Protein AF-A0A0P7ZC18-F1 (afdb_monomer)

Structure (mmCIF, N/CA/C/O backbone):
data_AF-A0A0P7ZC18-F1
#
_entry.id   AF-A0A0P7ZC18-F1
#
loop_
_atom_site.group_PDB
_atom_site.id
_atom_site.type_symbol
_atom_site.label_atom_id
_atom_site.label_alt_id
_atom_site.label_comp_id
_atom_site.label_asym_id
_atom_site.label_entity_id
_atom_site.label_seq_id
_atom_site.pdbx_PDB_ins_code
_atom_site.Cartn_x
_atom_site.Cartn_y
_atom_site.Cartn_z
_atom_site.occupancy
_atom_site.B_iso_or_equiv
_atom_site.auth_seq_id
_atom_site.auth_comp_id
_atom_site.auth_asym_id
_atom_site.auth_atom_id
_atom_site.pdbx_PDB_model_num
ATOM 1 N N . MET A 1 1 ? -3.149 -24.066 21.938 1.00 45.97 1 MET A N 1
ATOM 2 C CA . MET A 1 1 ? -2.215 -23.179 22.677 1.00 45.97 1 MET A CA 1
ATOM 3 C C . MET A 1 1 ? -2.277 -21.731 22.182 1.00 45.97 1 MET A C 1
ATOM 5 O O . MET A 1 1 ? -2.424 -20.854 23.016 1.00 45.97 1 MET A O 1
ATOM 9 N N . ILE A 1 2 ? -2.232 -21.457 20.868 1.00 52.81 2 ILE A N 1
ATOM 10 C CA . ILE A 1 2 ? -2.291 -20.078 20.318 1.00 52.81 2 ILE A CA 1
ATOM 11 C C . ILE A 1 2 ? -3.675 -19.420 20.497 1.00 52.81 2 ILE A C 1
ATOM 13 O O . ILE A 1 2 ? -3.761 -18.231 20.782 1.00 52.81 2 ILE A O 1
ATOM 17 N N . GLU A 1 3 ? -4.749 -20.197 20.364 1.00 39.59 3 GLU A N 1
ATOM 18 C CA . GLU A 1 3 ? -6.136 -19.708 20.404 1.00 39.59 3 GLU A CA 1
ATOM 19 C C . GLU A 1 3 ? -6.561 -19.260 21.812 1.00 39.59 3 GLU A C 1
ATOM 21 O O . GLU A 1 3 ? -6.977 -18.121 21.990 1.00 39.59 3 GLU A O 1
ATOM 26 N N . LEU A 1 4 ? -6.264 -20.070 22.836 1.00 39.81 4 LEU A N 1
ATOM 27 C CA . LEU A 1 4 ? -6.456 -19.699 24.245 1.00 39.81 4 LEU A CA 1
ATOM 28 C C . LEU A 1 4 ? -5.652 -18.456 24.663 1.00 39.81 4 LEU A C 1
ATOM 30 O O . LEU A 1 4 ? -6.142 -17.635 25.434 1.00 39.81 4 LEU A O 1
ATOM 34 N N . ALA A 1 5 ? -4.424 -18.293 24.160 1.00 47.25 5 ALA A N 1
ATOM 35 C CA . ALA A 1 5 ? -3.606 -17.118 24.466 1.00 47.25 5 ALA A CA 1
ATOM 36 C C . ALA A 1 5 ? -4.155 -15.834 23.811 1.00 47.25 5 ALA A C 1
ATOM 38 O O . ALA A 1 5 ? -3.995 -14.743 24.360 1.00 47.25 5 ALA A O 1
ATOM 39 N N . ARG A 1 6 ? -4.817 -15.954 22.650 1.00 50.84 6 ARG A N 1
ATOM 40 C CA . ARG A 1 6 ? -5.510 -14.842 21.980 1.00 50.84 6 ARG A CA 1
ATOM 41 C C . ARG A 1 6 ? -6.801 -14.466 22.699 1.00 50.84 6 ARG A C 1
ATOM 43 O O . ARG A 1 6 ? -7.011 -13.284 22.955 1.00 50.84 6 ARG A O 1
ATOM 50 N N . GLU A 1 7 ? -7.609 -15.452 23.080 1.00 44.09 7 GLU A N 1
ATOM 51 C CA . GLU A 1 7 ? -8.845 -15.234 23.844 1.00 44.09 7 GLU A CA 1
ATOM 52 C C . GLU A 1 7 ? -8.570 -14.590 25.209 1.00 44.09 7 GLU A C 1
ATOM 54 O O . GLU A 1 7 ? -9.272 -13.660 25.601 1.00 44.09 7 GLU A O 1
ATOM 59 N N . GLN A 1 8 ? -7.504 -15.004 25.905 1.00 47.47 8 GLN A N 1
ATOM 60 C CA . GLN A 1 8 ? -7.106 -14.394 27.180 1.00 47.47 8 GLN A CA 1
ATOM 61 C C . GLN A 1 8 ? -6.640 -12.939 27.032 1.00 47.47 8 GLN A C 1
ATOM 63 O O . GLN A 1 8 ? -6.980 -12.111 27.875 1.00 47.47 8 GLN A O 1
ATOM 68 N N . LYS A 1 9 ? -5.910 -12.597 25.958 1.00 50.34 9 LYS A N 1
ATOM 69 C CA . LYS A 1 9 ? -5.500 -11.207 25.684 1.00 50.34 9 LYS A CA 1
ATOM 70 C C . LYS A 1 9 ? -6.691 -10.310 25.359 1.00 50.34 9 LYS A C 1
ATOM 72 O O . LYS A 1 9 ? -6.845 -9.265 25.978 1.00 50.34 9 LYS A O 1
ATOM 77 N N . MET A 1 10 ? -7.573 -10.764 24.467 1.00 48.78 10 MET A N 1
ATOM 78 C CA . MET A 1 10 ? -8.806 -10.039 24.147 1.00 48.78 10 MET A CA 1
ATOM 79 C C . MET A 1 10 ? -9.716 -9.882 25.373 1.00 48.78 10 MET A C 1
ATOM 81 O O . MET A 1 10 ? -10.389 -8.864 25.500 1.00 48.78 10 MET A O 1
ATOM 85 N N . GLY A 1 11 ? -9.724 -10.858 26.289 1.00 51.41 11 GLY A N 1
ATOM 86 C CA . GLY A 1 11 ? -10.444 -10.784 27.562 1.00 51.41 11 GLY A CA 1
ATOM 87 C C . GLY A 1 11 ? -9.894 -9.726 28.525 1.00 51.41 11 GLY A C 1
ATOM 88 O O . GLY A 1 11 ? -10.687 -9.042 29.170 1.00 51.41 11 GL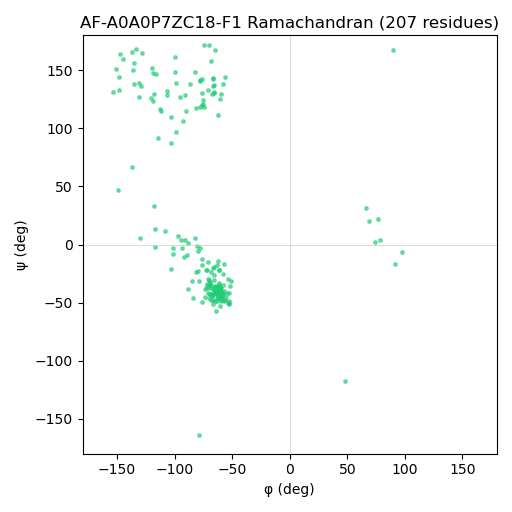Y A O 1
ATOM 89 N N . LEU A 1 12 ? -8.569 -9.547 28.587 1.00 47.47 12 LEU A N 1
ATOM 90 C CA . LEU A 1 12 ? -7.922 -8.496 29.385 1.00 47.47 12 LEU A CA 1
ATOM 91 C C . LEU A 1 12 ? -8.175 -7.091 28.816 1.00 47.47 12 LEU A C 1
ATOM 93 O O . LEU A 1 12 ? -8.504 -6.185 29.578 1.00 47.47 12 LEU A O 1
ATOM 97 N N . ASP A 1 13 ? -8.098 -6.923 27.493 1.00 51.19 13 ASP A N 1
ATOM 98 C CA . ASP A 1 13 ? -8.351 -5.634 26.826 1.00 51.19 13 ASP A CA 1
ATOM 99 C C . ASP A 1 13 ? -9.815 -5.185 27.012 1.00 51.19 13 ASP A C 1
ATOM 101 O O . ASP A 1 13 ? -10.095 -4.012 27.264 1.00 51.19 13 ASP A O 1
ATOM 105 N N . LYS A 1 14 ? -10.755 -6.145 27.007 1.00 48.12 14 LYS A N 1
ATOM 106 C CA . LYS A 1 14 ? -12.171 -5.919 27.347 1.00 48.12 14 LYS A CA 1
ATOM 107 C C . LYS A 1 14 ? -12.380 -5.519 28.812 1.00 48.12 14 LYS A C 1
ATOM 109 O O . LYS A 1 14 ? -13.322 -4.790 29.108 1.00 48.12 14 LYS A O 1
ATOM 114 N N . TRP A 1 15 ? -11.523 -5.992 29.721 1.00 44.06 15 TRP A N 1
ATOM 115 C CA . TRP A 1 15 ? -11.578 -5.688 31.158 1.00 44.06 15 TRP A CA 1
ATOM 116 C C . TRP A 1 15 ? -10.978 -4.311 31.496 1.00 44.06 15 TRP A C 1
ATOM 118 O O . TRP A 1 15 ? -11.359 -3.709 32.495 1.00 44.06 15 TRP A O 1
ATOM 128 N N . LEU A 1 16 ? -10.102 -3.779 30.633 1.00 52.91 16 LEU A N 1
ATOM 129 C CA . LEU A 1 16 ? -9.486 -2.448 30.748 1.00 52.91 16 LEU A CA 1
ATOM 130 C C . LEU A 1 16 ? -10.305 -1.312 30.104 1.00 52.91 16 LEU A C 1
ATOM 132 O O . LEU A 1 16 ? -9.856 -0.171 30.100 1.00 52.91 16 LEU A O 1
ATOM 136 N N . GLY A 1 17 ? -11.484 -1.599 29.540 1.00 56.50 17 GLY A N 1
ATOM 137 C CA . GLY A 1 17 ? -12.343 -0.590 28.905 1.00 56.50 17 GLY A CA 1
ATOM 138 C C . GLY A 1 17 ? -11.855 -0.088 27.540 1.00 56.50 17 GLY A C 1
ATOM 139 O O . GLY A 1 17 ? -12.518 0.753 26.940 1.00 56.50 17 GLY A O 1
ATOM 140 N N . LYS A 1 18 ? -10.746 -0.627 27.016 1.00 64.69 18 LYS A N 1
ATOM 141 C CA . LYS A 1 18 ? -10.219 -0.272 25.693 1.00 64.69 18 LYS A CA 1
ATOM 142 C C . LYS A 1 18 ? -11.066 -0.914 24.612 1.00 64.69 18 LYS A C 1
ATOM 144 O O . LYS A 1 18 ? -11.230 -2.135 24.587 1.00 64.69 18 LYS A O 1
ATOM 149 N N . GLN A 1 19 ? -11.644 -0.100 23.743 1.00 74.56 19 GLN A N 1
ATOM 150 C CA . GLN A 1 19 ? -12.569 -0.534 22.701 1.00 74.56 19 GLN A CA 1
ATOM 151 C C . GLN A 1 19 ? -12.231 0.178 21.390 1.00 74.56 19 GLN A C 1
ATOM 153 O O . GLN A 1 19 ? -11.732 1.297 21.374 1.00 74.56 19 GLN A O 1
ATOM 158 N N . GLY A 1 20 ? -12.507 -0.484 20.271 1.00 87.06 20 GLY A N 1
ATOM 159 C CA . GLY A 1 20 ? -12.361 0.116 18.948 1.00 87.06 20 GLY A CA 1
ATOM 160 C C . GLY A 1 20 ? -10.988 -0.055 18.297 1.00 87.06 20 GLY A C 1
ATOM 161 O O . GLY A 1 20 ? -10.003 -0.496 18.901 1.00 87.06 20 GLY A O 1
ATOM 162 N N . ILE A 1 21 ? -10.980 0.260 17.003 1.00 94.50 21 ILE A N 1
ATOM 163 C CA . ILE A 1 21 ? -9.835 0.149 16.105 1.00 94.50 21 ILE A CA 1
ATOM 164 C C . ILE A 1 21 ? -9.423 1.563 15.701 1.00 94.50 21 ILE A C 1
ATOM 166 O O . ILE A 1 21 ? -10.181 2.268 15.036 1.00 94.50 21 ILE A O 1
ATOM 170 N N . GLY A 1 22 ? -8.215 1.972 16.074 1.00 95.50 22 GLY A N 1
ATOM 171 C CA . GLY A 1 22 ? -7.576 3.161 15.527 1.00 95.50 22 GLY A CA 1
ATOM 172 C C . GLY A 1 22 ? -6.828 2.819 14.241 1.00 95.50 22 GLY A C 1
ATOM 173 O O . GLY A 1 22 ? -6.142 1.800 14.171 1.00 95.50 22 GLY A O 1
ATOM 174 N N . VAL A 1 23 ? -6.920 3.666 13.221 1.00 96.38 23 VAL A N 1
ATOM 175 C CA . VAL A 1 23 ? -6.193 3.504 11.954 1.00 96.38 23 VAL A CA 1
ATOM 176 C C . VAL A 1 23 ? -5.458 4.787 11.602 1.00 96.38 23 VAL A C 1
ATOM 178 O O . VAL A 1 23 ? -6.003 5.885 11.714 1.00 96.38 23 VAL A O 1
ATOM 181 N N . SER A 1 24 ? -4.207 4.663 11.157 1.00 94.25 24 SER A N 1
ATOM 182 C CA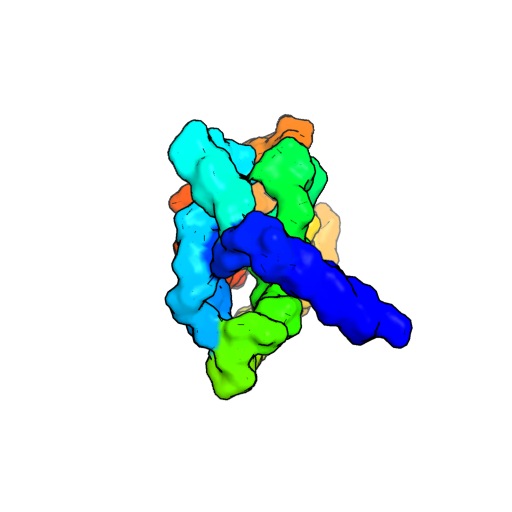 . SER A 1 24 ? -3.483 5.835 10.668 1.00 94.25 24 SER A CA 1
ATOM 183 C C . SER A 1 24 ? -4.120 6.374 9.377 1.00 94.25 24 SER A C 1
ATOM 185 O O . SER A 1 24 ? -4.501 5.558 8.533 1.00 94.25 24 SER A O 1
ATOM 187 N N . PRO A 1 25 ? -4.170 7.705 9.149 1.00 91.94 25 PRO A N 1
ATOM 188 C CA . PRO A 1 25 ? -4.867 8.301 8.000 1.00 91.94 25 PRO A CA 1
ATOM 189 C C . PRO A 1 25 ? -4.494 7.700 6.638 1.00 91.94 25 PRO A C 1
ATOM 191 O O . PRO A 1 25 ? -5.311 7.619 5.729 1.00 91.94 25 PRO A O 1
ATOM 194 N N . MET A 1 26 ? -3.250 7.233 6.495 1.00 90.94 26 MET A N 1
ATOM 195 C CA . MET A 1 26 ? -2.731 6.638 5.261 1.00 90.94 26 MET A CA 1
ATOM 196 C C . MET A 1 26 ? -3.401 5.308 4.864 1.00 90.94 26 MET A C 1
ATOM 198 O O . MET A 1 26 ? -3.278 4.900 3.705 1.00 90.94 26 MET A O 1
ATOM 202 N N . TYR A 1 27 ? -4.062 4.630 5.805 1.00 95.12 27 TYR A N 1
ATOM 203 C CA . TYR A 1 27 ? -4.701 3.324 5.613 1.00 95.12 27 TYR A CA 1
ATOM 204 C C . TYR A 1 27 ? -6.216 3.365 5.801 1.00 95.12 27 TYR A C 1
ATOM 206 O O . TYR A 1 27 ? -6.840 2.316 5.886 1.00 95.12 27 TYR A O 1
ATOM 214 N N . GLU A 1 28 ? -6.828 4.546 5.837 1.00 95.94 28 GLU A N 1
ATOM 215 C CA . GLU A 1 28 ? -8.282 4.660 5.979 1.00 95.94 28 GLU A CA 1
ATOM 216 C C . GLU A 1 28 ? -9.033 3.883 4.881 1.00 95.94 28 GLU A C 1
ATOM 218 O O . GLU A 1 28 ? -9.867 3.035 5.181 1.00 95.94 28 GLU A O 1
ATOM 223 N N . SER A 1 29 ? -8.641 4.055 3.616 1.00 96.62 29 SER A N 1
ATOM 224 C CA . SER A 1 29 ? -9.220 3.306 2.483 1.00 96.62 29 SER A CA 1
ATOM 225 C C . SER A 1 29 ? -9.027 1.783 2.573 1.00 96.62 29 SER A C 1
ATOM 227 O O . SER A 1 29 ? -9.801 1.026 1.991 1.00 96.62 29 SER A O 1
ATOM 229 N N . LEU A 1 30 ? -8.044 1.292 3.340 1.00 97.25 30 LEU A N 1
ATOM 230 C CA . LEU A 1 30 ? -7.898 -0.146 3.592 1.00 97.25 30 LEU A CA 1
ATOM 231 C C . LEU A 1 30 ? -9.036 -0.686 4.470 1.00 97.25 30 LEU A C 1
ATOM 233 O O . LEU A 1 30 ? -9.454 -1.832 4.291 1.00 97.25 30 LEU A O 1
ATOM 237 N N . MET A 1 31 ? -9.563 0.132 5.384 1.00 97.69 31 MET A N 1
ATOM 238 C CA . MET A 1 31 ? -10.702 -0.240 6.227 1.00 97.69 31 MET A CA 1
ATOM 239 C C . MET A 1 31 ? -11.949 -0.467 5.370 1.00 97.69 31 MET A C 1
ATOM 241 O O . MET A 1 31 ? -12.641 -1.472 5.542 1.00 97.69 31 MET A O 1
ATOM 245 N N . GLU A 1 32 ? -12.173 0.396 4.376 1.00 96.56 32 GLU A N 1
ATOM 246 C CA . GLU A 1 32 ? -13.272 0.265 3.414 1.00 96.56 32 GLU A CA 1
ATOM 247 C C . GLU A 1 32 ? -13.163 -1.018 2.574 1.00 96.56 32 GLU A C 1
ATOM 249 O O . GLU A 1 32 ? -14.162 -1.726 2.396 1.00 96.56 32 GLU A O 1
ATOM 254 N N . LEU A 1 33 ? -11.954 -1.366 2.110 1.00 97.25 33 LEU A N 1
ATOM 255 C CA . LEU A 1 33 ? -11.683 -2.625 1.395 1.00 97.25 33 LEU A CA 1
ATOM 256 C C . LEU A 1 33 ? -11.982 -3.849 2.270 1.00 97.25 33 LEU A C 1
ATOM 258 O O . LEU A 1 33 ? -12.554 -4.836 1.815 1.00 97.25 33 LEU A O 1
ATOM 262 N N . CYS A 1 34 ? -11.663 -3.775 3.560 1.00 97.44 34 CYS A N 1
ATOM 263 C CA . CYS A 1 34 ? -11.983 -4.840 4.508 1.00 97.44 34 CYS A CA 1
ATOM 264 C C . CYS A 1 34 ? -13.476 -4.853 4.903 1.00 97.44 34 CYS A C 1
ATOM 266 O O . CYS A 1 34 ? -13.964 -5.817 5.496 1.00 97.44 34 CYS A O 1
ATOM 268 N N . GLY A 1 35 ? -14.238 -3.805 4.582 1.00 96.69 35 GLY A N 1
ATOM 269 C CA . GLY A 1 35 ? -15.606 -3.639 5.069 1.00 96.69 35 GLY A CA 1
ATOM 270 C C . GLY A 1 35 ? -15.681 -3.430 6.581 1.00 96.69 35 GLY A C 1
ATOM 271 O O . GLY A 1 35 ? -16.646 -3.876 7.198 1.00 96.69 35 GLY A O 1
ATOM 272 N N . ILE A 1 36 ? -14.658 -2.808 7.169 1.00 96.38 36 ILE A N 1
ATOM 273 C CA . ILE A 1 36 ? -14.622 -2.428 8.582 1.00 96.38 36 ILE A CA 1
ATOM 274 C C . ILE A 1 36 ? -15.208 -1.021 8.685 1.00 96.38 36 ILE A C 1
ATOM 276 O O . ILE A 1 36 ? -14.640 -0.077 8.146 1.00 96.38 36 ILE A O 1
ATOM 280 N N . THR A 1 37 ? -16.354 -0.884 9.350 1.00 92.75 37 THR A N 1
ATOM 281 C CA . THR A 1 37 ? -17.093 0.390 9.444 1.00 92.75 37 THR A CA 1
ATOM 282 C C . THR A 1 37 ? -16.931 1.092 10.788 1.00 92.75 37 THR A C 1
ATOM 284 O O . THR A 1 37 ? -17.163 2.290 10.879 1.00 92.75 37 THR A O 1
ATOM 287 N N . GLU A 1 38 ? -16.544 0.359 11.830 1.00 92.25 38 GLU A N 1
ATOM 288 C CA . GLU A 1 38 ? -16.352 0.893 13.179 1.00 92.25 38 GLU A CA 1
ATOM 289 C C . GLU A 1 38 ? -14.855 1.070 13.450 1.00 92.25 38 GLU A C 1
ATOM 291 O O . GLU A 1 38 ? -14.175 0.169 13.943 1.00 92.25 38 GLU A O 1
ATOM 296 N N . TYR A 1 39 ? -14.326 2.233 13.073 1.00 94.69 39 TYR A N 1
ATOM 297 C CA . TYR A 1 39 ? -12.938 2.610 13.316 1.00 94.69 39 TYR A CA 1
ATOM 298 C C . TYR A 1 39 ? -12.800 4.117 13.540 1.00 94.69 39 TYR A C 1
ATOM 300 O O . TYR A 1 39 ? -13.676 4.906 13.187 1.00 94.69 39 TYR A O 1
ATOM 308 N N . THR A 1 40 ? -11.655 4.510 14.086 1.00 94.50 40 THR A N 1
ATOM 309 C CA . THR A 1 40 ? -11.288 5.903 14.324 1.00 94.50 40 THR A CA 1
ATOM 310 C C . THR A 1 40 ? -10.004 6.235 13.578 1.00 94.50 40 THR A C 1
ATOM 312 O O . THR A 1 40 ? -8.986 5.569 13.760 1.00 94.50 40 THR A O 1
ATOM 315 N N . VAL A 1 41 ? -10.015 7.290 12.763 1.00 94.50 41 VAL A N 1
ATOM 316 C CA . VAL A 1 41 ? -8.782 7.810 12.155 1.00 94.50 41 VAL A CA 1
ATOM 317 C C . VAL A 1 41 ? -7.982 8.577 13.206 1.00 94.50 41 VAL A C 1
ATOM 319 O O . VAL A 1 41 ? -8.504 9.503 13.830 1.00 94.50 41 VAL A O 1
ATOM 322 N N . ILE A 1 42 ? -6.720 8.190 13.405 1.00 92.19 42 ILE A N 1
ATOM 323 C CA . ILE A 1 42 ? -5.838 8.773 14.424 1.00 92.19 42 ILE A CA 1
ATOM 324 C C . ILE A 1 42 ? -4.380 8.758 13.972 1.00 92.19 42 ILE A C 1
ATOM 326 O O . ILE A 1 42 ? -3.962 7.816 13.304 1.00 92.19 42 ILE A O 1
ATOM 330 N N . ASN A 1 43 ? -3.582 9.772 14.314 1.00 91.31 43 ASN A N 1
ATOM 331 C CA . ASN A 1 43 ? -2.155 9.794 13.988 1.00 91.31 43 ASN A CA 1
ATOM 332 C C . ASN A 1 43 ? -1.290 9.345 15.186 1.00 91.31 43 ASN A C 1
ATOM 334 O O . ASN A 1 43 ? -0.921 10.170 16.019 1.00 91.31 43 ASN A O 1
ATOM 338 N N . PRO A 1 44 ? -0.870 8.066 15.263 1.00 87.31 44 PRO A N 1
ATOM 339 C CA . PRO A 1 44 ? -0.072 7.580 16.388 1.00 87.31 44 PRO A CA 1
ATOM 340 C C . PRO A 1 44 ? 1.419 7.924 16.278 1.00 87.31 44 PRO A C 1
ATOM 342 O O . PRO A 1 44 ? 2.205 7.553 17.148 1.00 87.31 44 PRO A O 1
ATOM 345 N N . TYR A 1 45 ? 1.855 8.582 15.200 1.00 88.00 45 TYR A N 1
ATOM 346 C CA . TYR A 1 45 ? 3.275 8.854 14.983 1.00 88.00 45 TYR A CA 1
ATOM 347 C C . TYR A 1 45 ? 3.716 10.109 15.732 1.00 88.00 45 TYR A C 1
ATOM 349 O O . TYR A 1 45 ? 4.753 10.106 16.394 1.00 88.00 45 TYR A O 1
ATOM 357 N N . THR A 1 46 ? 2.937 11.178 15.632 1.00 85.94 46 THR A N 1
ATOM 358 C CA . THR A 1 46 ? 3.188 12.472 16.279 1.00 85.94 46 THR A CA 1
ATOM 359 C C . THR A 1 46 ? 1.876 12.989 16.863 1.00 85.94 46 THR A C 1
ATOM 361 O O . THR A 1 46 ? 1.334 13.954 16.322 1.00 85.94 46 THR A O 1
ATOM 364 N N . PRO A 1 47 ? 1.330 12.301 17.878 1.00 84.50 47 PRO A N 1
ATOM 365 C CA . PRO A 1 47 ? 0.036 12.661 18.436 1.00 84.50 47 PRO A CA 1
ATOM 366 C C . PRO A 1 47 ? 0.090 14.025 19.129 1.00 84.50 47 PRO A C 1
ATOM 368 O O . PRO A 1 47 ? 1.077 14.363 19.788 1.00 84.50 47 PRO A O 1
ATOM 371 N N . THR A 1 48 ? -0.983 14.797 18.999 1.00 86.94 48 THR A N 1
ATOM 372 C CA . THR A 1 48 ? -1.286 15.902 19.920 1.00 86.94 48 THR A CA 1
ATOM 373 C C . THR A 1 48 ? -1.692 15.365 21.301 1.00 86.94 48 THR A C 1
ATOM 375 O O . THR A 1 48 ? -1.899 14.164 21.470 1.00 86.94 48 THR A O 1
ATOM 378 N N . GLU A 1 49 ? -1.834 16.240 22.303 1.00 84.00 49 GLU A N 1
ATOM 379 C CA . GLU A 1 49 ? -2.352 15.840 23.626 1.00 84.00 49 GLU A CA 1
ATOM 380 C C . GLU A 1 49 ? -3.753 15.206 23.526 1.00 84.00 49 GLU A C 1
ATOM 382 O O . GLU A 1 49 ? -3.994 14.149 24.098 1.00 84.00 49 GLU A O 1
ATOM 387 N N . GLU A 1 50 ? -4.645 15.772 22.708 1.00 82.75 50 GLU A N 1
ATOM 388 C CA . GLU A 1 50 ? -5.982 15.204 22.470 1.00 82.75 50 GLU A CA 1
ATOM 389 C C . GLU A 1 50 ? -5.932 13.844 21.749 1.00 82.75 50 GLU A C 1
ATOM 391 O O . GLU A 1 50 ? -6.742 12.952 22.009 1.00 82.75 50 GLU A O 1
ATOM 396 N N . GLU A 1 51 ? -4.988 13.653 20.822 1.00 85.38 51 GLU A N 1
ATOM 397 C CA . GLU A 1 51 ? -4.795 12.359 20.159 1.00 85.38 51 GLU A CA 1
ATOM 398 C C . GLU A 1 51 ? -4.200 11.318 21.109 1.00 85.38 51 GLU A C 1
ATOM 400 O O . GLU A 1 51 ? -4.496 10.134 20.964 1.00 85.38 51 GLU A O 1
ATOM 405 N N . HIS A 1 52 ? -3.400 11.734 22.091 1.00 86.75 52 HIS A N 1
ATOM 406 C CA . HIS A 1 52 ? -2.843 10.841 23.101 1.00 86.75 52 HIS A CA 1
ATOM 407 C C . HIS A 1 52 ? -3.935 10.139 23.910 1.00 86.75 52 HIS A C 1
ATOM 409 O O . HIS A 1 52 ? -3.902 8.912 24.018 1.00 86.75 52 HIS A O 1
ATOM 415 N N . ASP A 1 53 ? -4.921 10.884 24.409 1.00 85.44 53 ASP A N 1
ATOM 416 C CA . ASP A 1 53 ? -6.034 10.312 25.173 1.00 85.44 53 ASP A CA 1
ATOM 417 C C . ASP A 1 53 ? -6.847 9.340 24.310 1.00 85.44 53 ASP A C 1
ATOM 419 O O . ASP A 1 53 ? -7.095 8.196 24.695 1.00 85.44 53 ASP A O 1
ATOM 423 N N . ARG A 1 54 ? -7.150 9.736 23.069 1.00 86.06 54 ARG A N 1
ATOM 424 C CA . ARG A 1 54 ? -7.874 8.883 22.115 1.00 86.06 54 ARG A CA 1
ATOM 425 C C . ARG A 1 54 ? -7.104 7.611 21.757 1.00 86.06 54 ARG A C 1
ATOM 427 O O . ARG A 1 54 ? -7.723 6.571 21.562 1.00 86.06 54 ARG A O 1
ATOM 434 N N . ILE A 1 55 ? -5.772 7.663 21.662 1.00 89.75 55 ILE A N 1
ATOM 435 C CA . ILE A 1 55 ? -4.925 6.477 21.443 1.00 89.75 55 ILE A CA 1
ATOM 436 C C . ILE A 1 55 ? -5.054 5.504 22.618 1.00 89.75 55 ILE A C 1
ATOM 438 O O . ILE A 1 55 ? -5.147 4.297 22.393 1.00 89.75 55 ILE A O 1
ATOM 442 N N . GLN A 1 56 ? -5.069 6.011 23.854 1.00 86.06 56 GLN A N 1
ATOM 443 C CA . GLN A 1 56 ? -5.150 5.192 25.068 1.00 86.06 56 GLN A CA 1
ATOM 444 C C . GLN A 1 56 ? -6.480 4.442 25.195 1.00 86.06 56 GLN A C 1
ATOM 446 O O . GLN A 1 56 ? -6.517 3.368 25.791 1.00 86.06 56 GLN A O 1
ATOM 451 N N . GLU A 1 57 ? -7.555 4.959 24.603 1.00 86.94 57 GLU A N 1
ATOM 452 C CA . GLU A 1 57 ? -8.869 4.307 24.590 1.00 86.94 57 GLU A CA 1
ATOM 453 C C . GLU A 1 57 ? -8.964 3.136 23.595 1.00 86.94 57 GLU A C 1
ATOM 455 O O . GLU A 1 57 ? -9.860 2.296 23.713 1.00 86.94 57 GLU A O 1
ATOM 460 N N . MET A 1 58 ? -8.055 3.042 22.616 1.00 90.69 58 MET A N 1
ATOM 461 C CA . MET A 1 58 ? -8.131 2.026 21.559 1.00 90.69 58 MET A CA 1
ATOM 462 C C . MET A 1 58 ? -7.707 0.639 22.050 1.00 90.69 58 MET A C 1
ATOM 464 O O . MET A 1 58 ? -6.734 0.476 22.782 1.00 90.69 58 MET A O 1
ATOM 468 N N . GLY A 1 59 ? -8.393 -0.404 21.575 1.00 91.44 59 GLY A N 1
ATOM 469 C CA . GLY A 1 59 ? -7.952 -1.793 21.775 1.00 91.44 59 GLY A CA 1
ATOM 470 C C . GLY A 1 59 ? -6.936 -2.246 20.722 1.00 91.44 59 GLY A C 1
ATOM 471 O O . GLY A 1 59 ? -6.048 -3.058 20.995 1.00 91.44 59 GLY A O 1
ATOM 472 N N . VAL A 1 60 ? -7.052 -1.708 19.504 1.00 94.75 60 VAL A N 1
ATOM 473 C CA . VAL A 1 60 ? -6.223 -2.075 18.350 1.00 94.75 60 VAL A CA 1
ATOM 474 C C . VAL A 1 60 ? -5.769 -0.819 17.612 1.00 94.75 60 VAL A C 1
ATOM 476 O O . VAL A 1 60 ? -6.579 0.070 17.368 1.00 94.75 60 VAL A O 1
ATOM 479 N N . LEU A 1 61 ? -4.503 -0.769 17.190 1.00 96.06 61 LEU A N 1
ATOM 480 C CA . LEU A 1 61 ? -3.990 0.239 16.260 1.00 96.06 61 LEU A CA 1
ATOM 481 C C . LEU A 1 61 ? -3.480 -0.399 14.968 1.00 96.06 61 LEU A C 1
ATOM 483 O O . LEU A 1 61 ? -2.647 -1.304 15.002 1.00 96.06 61 LEU A O 1
ATOM 487 N N . VAL A 1 62 ? -3.931 0.132 13.834 1.00 97.00 62 VAL A N 1
ATOM 488 C CA . VAL A 1 62 ? -3.503 -0.224 12.478 1.00 97.00 62 VAL A CA 1
ATOM 489 C C . VAL A 1 62 ? -2.559 0.862 11.955 1.00 97.00 62 VAL A C 1
ATOM 491 O O . VAL A 1 62 ? -2.972 1.997 11.694 1.00 97.00 62 VAL A O 1
ATOM 494 N N . ILE A 1 63 ? -1.275 0.523 11.822 1.00 96.19 63 ILE A N 1
ATOM 495 C CA . ILE A 1 63 ? -0.190 1.478 11.537 1.00 96.19 63 ILE A CA 1
ATOM 496 C C . ILE A 1 63 ? 0.741 0.983 10.429 1.00 96.19 63 ILE A C 1
ATOM 498 O O . ILE A 1 63 ? 0.729 -0.188 10.056 1.00 96.19 63 ILE A O 1
ATOM 502 N N . SER A 1 64 ? 1.603 1.869 9.935 1.00 94.19 64 SER A N 1
ATOM 503 C CA . SER A 1 64 ? 2.641 1.529 8.964 1.00 94.19 64 SER A CA 1
ATOM 504 C C . SER A 1 64 ? 3.660 0.584 9.587 1.00 94.19 64 SER A C 1
ATOM 506 O O . SER A 1 64 ? 4.122 0.807 10.709 1.00 94.19 64 SER A O 1
ATOM 508 N N . LYS A 1 65 ? 4.071 -0.443 8.842 1.00 93.19 65 LYS A N 1
ATOM 509 C CA . LYS A 1 65 ? 5.170 -1.319 9.262 1.00 93.19 6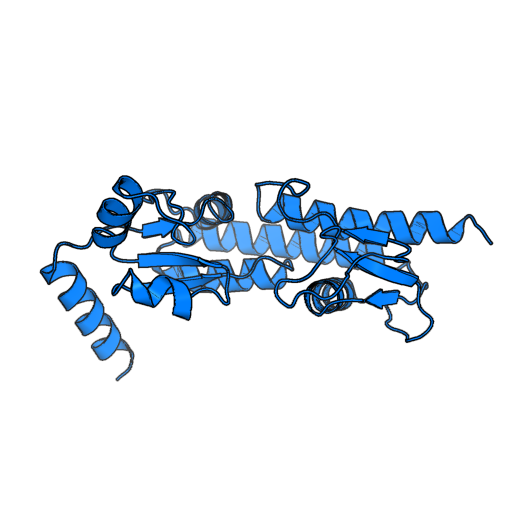5 LYS A CA 1
ATOM 510 C C . LYS A 1 65 ? 6.463 -0.538 9.509 1.00 93.19 65 LYS A C 1
ATOM 512 O O . LYS A 1 65 ? 6.817 0.351 8.738 1.00 93.19 65 LYS A O 1
ATOM 517 N N . GLY A 1 66 ? 7.160 -0.900 10.584 1.00 91.25 66 GLY A N 1
ATOM 518 C CA . GLY A 1 66 ? 8.380 -0.257 11.070 1.00 91.25 66 GLY A CA 1
ATOM 519 C C . GLY A 1 66 ? 8.143 0.760 12.191 1.00 91.25 66 GLY A C 1
ATOM 520 O O . GLY A 1 66 ? 9.107 1.250 12.771 1.00 91.25 66 GLY A O 1
ATOM 521 N N . TYR A 1 67 ? 6.887 1.069 12.533 1.00 92.56 67 TYR A N 1
ATOM 522 C CA . TYR A 1 67 ? 6.558 2.059 13.567 1.00 92.56 67 TYR A CA 1
ATOM 523 C C . TYR A 1 67 ? 6.156 1.447 14.909 1.00 92.56 67 TYR A C 1
ATOM 525 O O . TYR A 1 67 ? 5.958 2.194 15.869 1.00 92.56 67 TYR A O 1
ATOM 533 N N . LYS A 1 68 ? 6.071 0.114 15.016 1.00 92.94 68 LYS A N 1
ATOM 534 C CA . LYS A 1 68 ? 5.653 -0.562 16.251 1.00 92.94 68 LYS A CA 1
ATOM 535 C C . LYS A 1 68 ? 6.444 -0.122 17.478 1.00 92.94 68 LYS A C 1
ATOM 537 O O . LYS A 1 68 ? 5.830 0.259 18.461 1.00 92.94 68 LYS A O 1
ATOM 542 N N . GLU A 1 69 ? 7.776 -0.115 17.423 1.00 91.94 69 GLU A N 1
ATOM 543 C CA . GLU A 1 69 ? 8.603 0.253 18.585 1.00 91.94 69 GLU A CA 1
ATOM 544 C C . GLU A 1 69 ? 8.322 1.682 19.069 1.00 91.94 69 GLU A C 1
ATOM 546 O O . GLU A 1 69 ? 8.219 1.932 20.268 1.00 91.94 69 GLU A O 1
ATOM 551 N N . ARG A 1 70 ? 8.152 2.625 18.135 1.00 91.88 70 ARG A N 1
ATOM 552 C CA . ARG A 1 70 ? 7.813 4.016 18.452 1.00 91.88 70 ARG A CA 1
ATOM 553 C C . ARG A 1 70 ? 6.433 4.119 19.095 1.00 91.88 70 ARG A C 1
ATOM 555 O O . ARG A 1 70 ? 6.304 4.773 20.123 1.00 91.88 70 ARG A O 1
ATOM 562 N N . VAL A 1 71 ? 5.427 3.482 18.497 1.00 92.12 71 VAL A N 1
ATOM 563 C CA . VAL A 1 71 ? 4.032 3.541 18.961 1.00 92.12 71 VAL A CA 1
ATOM 564 C C . VAL A 1 71 ? 3.861 2.806 20.293 1.00 92.12 71 VAL A C 1
ATOM 566 O O . VAL A 1 71 ? 3.144 3.286 21.162 1.00 92.12 71 VAL A O 1
ATOM 569 N N . SER A 1 72 ? 4.600 1.718 20.524 1.00 92.12 72 SER A N 1
ATOM 570 C CA . SER A 1 72 ? 4.577 0.966 21.786 1.00 92.12 72 SER A CA 1
ATOM 571 C C . SER A 1 72 ? 5.035 1.765 23.011 1.00 92.12 72 SER A C 1
ATOM 573 O O . SER A 1 72 ? 4.791 1.337 24.134 1.00 92.12 72 SER A O 1
ATOM 575 N N . LYS A 1 73 ? 5.680 2.925 22.832 1.00 91.19 73 LYS A N 1
ATOM 576 C CA . LYS A 1 73 ? 6.035 3.823 23.947 1.00 91.19 73 LYS A CA 1
ATOM 577 C C . LYS A 1 73 ? 4.826 4.558 24.525 1.00 91.19 73 LYS A C 1
ATOM 579 O O . LYS A 1 73 ? 4.898 5.046 25.645 1.00 91.19 73 LYS A O 1
ATOM 584 N N . ILE A 1 74 ? 3.756 4.671 23.741 1.00 88.38 74 ILE A N 1
ATOM 585 C CA . ILE A 1 74 ? 2.576 5.489 24.040 1.00 88.38 74 ILE A CA 1
ATOM 586 C C . ILE A 1 74 ? 1.273 4.702 23.880 1.00 88.38 74 ILE A C 1
ATOM 588 O O . ILE A 1 74 ? 0.202 5.293 23.921 1.00 88.38 74 ILE A O 1
ATOM 592 N N . PHE A 1 75 ? 1.358 3.397 23.626 1.00 91.00 75 PHE A N 1
ATOM 593 C CA . PHE A 1 75 ? 0.226 2.513 23.397 1.00 91.00 75 PHE A CA 1
ATOM 594 C C . PHE A 1 75 ? 0.607 1.082 23.778 1.00 91.00 75 PHE A C 1
ATOM 596 O O . PHE A 1 75 ? 1.637 0.559 23.356 1.00 91.00 75 PHE A O 1
ATOM 603 N N . ASP A 1 76 ? -0.242 0.441 24.560 1.00 89.12 76 ASP A N 1
ATOM 604 C CA . ASP A 1 76 ? -0.046 -0.872 25.181 1.00 89.12 76 ASP A CA 1
ATOM 605 C C . ASP A 1 76 ? -1.057 -1.927 24.688 1.00 89.12 76 ASP A C 1
ATOM 607 O O . ASP A 1 76 ? -0.950 -3.096 25.060 1.00 89.12 76 ASP A O 1
ATOM 611 N N . GLY A 1 77 ? -2.002 -1.544 23.822 1.00 90.88 77 GLY A N 1
ATOM 612 C CA . GLY A 1 77 ? -2.932 -2.464 23.167 1.00 90.88 77 GLY A CA 1
ATOM 613 C C . GLY A 1 77 ? -2.319 -3.217 21.977 1.00 90.88 77 GLY A C 1
ATOM 614 O O . GLY A 1 77 ? -1.099 -3.277 21.766 1.00 90.88 77 GLY A O 1
ATOM 615 N N . ARG A 1 78 ? -3.174 -3.817 21.142 1.00 93.38 78 ARG A N 1
ATOM 616 C CA . ARG A 1 78 ? -2.723 -4.610 19.989 1.00 93.38 78 ARG A CA 1
ATOM 617 C C . ARG A 1 78 ? -2.294 -3.715 18.826 1.00 93.38 78 ARG A C 1
ATOM 619 O O . ARG A 1 78 ? -3.109 -3.027 18.229 1.00 93.38 78 ARG A O 1
ATOM 626 N N . ILE A 1 79 ? -1.029 -3.802 18.424 1.00 95.56 79 ILE A N 1
ATOM 627 C CA . ILE A 1 79 ? -0.523 -3.127 17.218 1.00 95.56 79 ILE A CA 1
ATOM 628 C C . ILE A 1 79 ? -0.538 -4.091 16.029 1.00 95.56 79 ILE A C 1
ATOM 630 O O . ILE A 1 79 ? 0.042 -5.179 16.095 1.00 95.56 79 ILE A O 1
ATOM 634 N N . ILE A 1 80 ? -1.167 -3.663 14.938 1.00 96.38 80 ILE A N 1
ATOM 635 C CA . ILE A 1 80 ? -1.189 -4.324 13.636 1.00 96.38 80 ILE A CA 1
ATOM 636 C C . ILE A 1 80 ? -0.402 -3.459 12.651 1.00 96.38 80 ILE A C 1
ATOM 638 O O . ILE A 1 80 ? -0.787 -2.334 12.337 1.00 96.38 80 ILE A O 1
ATOM 642 N N . GLU A 1 81 ? 0.715 -3.994 12.166 1.00 96.38 81 GLU A N 1
ATOM 643 C CA . GLU A 1 81 ? 1.545 -3.340 11.158 1.00 96.38 81 GLU A CA 1
ATOM 644 C C . GLU A 1 81 ? 1.117 -3.753 9.748 1.00 96.38 81 GLU A C 1
ATOM 646 O O . GLU A 1 81 ? 1.028 -4.939 9.436 1.00 96.38 81 GLU A O 1
ATOM 651 N N . ILE A 1 82 ? 0.896 -2.757 8.897 1.00 95.69 82 ILE A N 1
ATOM 652 C CA . ILE A 1 82 ? 0.390 -2.891 7.532 1.00 95.69 82 ILE A CA 1
ATOM 653 C C . ILE A 1 82 ? 1.445 -2.412 6.533 1.00 95.69 82 ILE A C 1
ATOM 655 O O . ILE A 1 82 ? 2.211 -1.477 6.795 1.00 95.69 82 ILE A O 1
ATOM 659 N N . GLN A 1 83 ? 1.477 -3.048 5.362 1.00 93.50 83 GLN A N 1
ATOM 660 C CA . GLN A 1 83 ? 2.259 -2.602 4.208 1.00 93.50 83 GLN A CA 1
ATOM 661 C C . GLN A 1 83 ? 1.322 -2.294 3.040 1.00 93.50 83 GLN A C 1
ATOM 663 O O . GLN A 1 83 ? 0.282 -2.916 2.878 1.00 93.50 83 GLN A O 1
ATOM 668 N N . ALA A 1 84 ? 1.691 -1.317 2.215 1.00 93.50 84 ALA A N 1
ATOM 669 C CA . ALA A 1 84 ? 0.940 -0.966 1.008 1.00 93.50 84 ALA A CA 1
ATOM 670 C C . ALA A 1 84 ? 1.894 -0.431 -0.070 1.00 93.50 84 ALA A C 1
ATOM 672 O O . ALA A 1 84 ? 1.687 0.655 -0.622 1.00 93.50 84 ALA A O 1
ATOM 673 N N . THR A 1 85 ? 3.004 -1.144 -0.287 1.00 94.69 85 THR A N 1
ATOM 674 C CA . THR A 1 85 ? 3.968 -0.809 -1.344 1.00 94.69 85 THR A CA 1
ATOM 675 C C . THR A 1 85 ? 3.596 -1.486 -2.658 1.00 94.69 85 THR A C 1
ATOM 677 O O . THR A 1 85 ? 3.744 -0.868 -3.710 1.00 94.69 85 THR A O 1
ATOM 680 N N . THR A 1 86 ? 3.111 -2.726 -2.598 1.00 98.12 86 THR A N 1
ATOM 6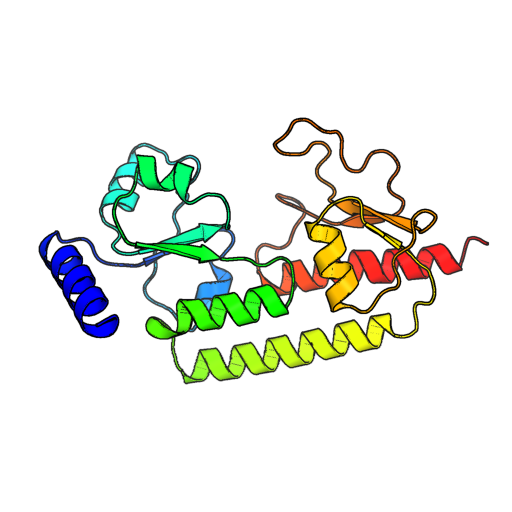81 C CA . THR A 1 86 ? 2.733 -3.541 -3.762 1.00 98.12 86 THR A CA 1
ATOM 682 C C . THR A 1 86 ? 1.311 -4.102 -3.611 1.00 98.12 86 THR A C 1
ATOM 684 O O . THR A 1 86 ? 0.734 -4.039 -2.521 1.00 98.12 86 THR A O 1
ATOM 687 N N . PHE A 1 87 ? 0.699 -4.602 -4.682 1.00 98.56 87 PHE A N 1
ATOM 688 C CA . PHE A 1 87 ? -0.631 -5.214 -4.608 1.00 98.56 87 PHE A CA 1
ATOM 689 C C . PHE A 1 87 ? -0.628 -6.428 -3.672 1.00 98.56 87 PHE A C 1
ATOM 691 O O . PHE A 1 87 ? -1.543 -6.582 -2.862 1.00 98.56 87 PHE A O 1
ATOM 698 N N . GLU A 1 88 ? 0.448 -7.220 -3.689 1.00 98.31 88 GLU A N 1
ATOM 699 C CA . GLU A 1 88 ? 0.658 -8.324 -2.751 1.00 98.31 88 GLU A CA 1
ATOM 700 C C . GLU A 1 88 ? 0.714 -7.843 -1.291 1.00 98.31 88 GLU A C 1
ATOM 702 O O . GLU A 1 88 ? 0.179 -8.499 -0.396 1.00 98.31 88 GLU A O 1
ATOM 707 N N . ASP A 1 89 ? 1.299 -6.670 -1.021 1.00 97.81 89 ASP A N 1
ATOM 708 C CA . ASP A 1 89 ? 1.265 -6.081 0.323 1.00 97.81 89 ASP A CA 1
ATOM 709 C C . ASP A 1 89 ? -0.154 -5.778 0.793 1.00 97.81 89 ASP A C 1
ATOM 711 O O . ASP A 1 89 ? -0.481 -6.040 1.954 1.00 97.81 89 ASP A O 1
ATOM 715 N N . ILE A 1 90 ? -0.998 -5.224 -0.083 1.00 97.38 90 ILE A N 1
ATOM 716 C CA . ILE A 1 90 ? -2.385 -4.920 0.275 1.00 97.38 90 ILE A CA 1
ATOM 717 C C . ILE A 1 90 ? -3.162 -6.215 0.507 1.00 97.38 90 ILE A C 1
ATOM 719 O O . ILE A 1 90 ? -3.867 -6.305 1.509 1.00 97.38 90 ILE A O 1
ATOM 723 N N . ILE A 1 91 ? -3.009 -7.233 -0.345 1.00 98.44 91 ILE A N 1
ATOM 724 C CA . ILE A 1 91 ? -3.668 -8.538 -0.155 1.00 98.44 91 ILE A CA 1
ATOM 725 C C . ILE A 1 91 ? -3.276 -9.143 1.198 1.00 98.44 91 ILE A C 1
ATOM 727 O O . ILE A 1 91 ? -4.143 -9.537 1.982 1.00 98.44 91 ILE A O 1
ATOM 731 N N . ASN A 1 92 ? -1.981 -9.158 1.520 1.00 97.88 92 ASN A N 1
ATOM 732 C CA . ASN A 1 92 ? -1.499 -9.644 2.814 1.00 97.88 92 ASN A CA 1
ATOM 733 C C . ASN A 1 92 ? -2.052 -8.820 3.981 1.00 97.88 92 ASN A C 1
ATOM 735 O O . ASN A 1 92 ? -2.453 -9.375 5.003 1.00 97.88 92 ASN A O 1
ATOM 739 N N . SER A 1 93 ? -2.143 -7.506 3.812 1.00 97.69 93 SER A N 1
ATOM 740 C CA . SER A 1 93 ? -2.711 -6.599 4.807 1.00 97.69 93 SER A CA 1
ATOM 741 C C . SER A 1 93 ? -4.209 -6.823 5.034 1.00 97.69 93 SER A C 1
ATOM 743 O O . SER A 1 93 ? -4.653 -6.849 6.180 1.00 97.69 93 SER A O 1
ATOM 745 N N . ILE A 1 94 ? -4.984 -7.071 3.973 1.00 98.06 94 ILE A N 1
ATOM 746 C CA . ILE A 1 94 ? -6.399 -7.463 4.065 1.00 98.06 94 ILE A CA 1
ATOM 747 C C . ILE A 1 94 ? -6.532 -8.789 4.822 1.00 98.06 94 ILE A C 1
ATOM 749 O O . ILE A 1 94 ? -7.382 -8.912 5.700 1.00 98.06 94 ILE A O 1
ATOM 753 N N . ASN A 1 95 ? -5.670 -9.768 4.534 1.00 97.62 95 ASN A N 1
ATOM 754 C CA . ASN A 1 95 ? -5.677 -11.056 5.233 1.00 97.62 95 ASN A CA 1
ATOM 755 C C . ASN A 1 95 ? -5.361 -10.918 6.730 1.00 97.62 95 ASN A C 1
ATOM 757 O O . ASN A 1 95 ? -5.966 -11.611 7.546 1.00 97.62 95 ASN A O 1
ATOM 761 N N . ILE A 1 96 ? -4.459 -10.008 7.112 1.00 96.44 96 ILE A N 1
ATOM 762 C CA . ILE A 1 96 ? -4.178 -9.702 8.524 1.00 96.44 96 ILE A CA 1
ATOM 763 C C . ILE A 1 96 ? -5.413 -9.098 9.206 1.00 96.44 96 ILE A C 1
ATOM 765 O O . ILE A 1 96 ? -5.730 -9.466 10.335 1.00 96.44 96 ILE A O 1
ATOM 769 N N . LEU A 1 97 ? -6.125 -8.201 8.522 1.00 96.12 97 LEU A N 1
ATOM 770 C CA . LEU A 1 97 ? -7.324 -7.539 9.045 1.00 96.12 97 LEU A CA 1
ATOM 771 C C . LEU A 1 97 ? -8.590 -8.404 8.960 1.00 96.12 97 LEU A C 1
ATOM 773 O O . LEU A 1 97 ? -9.627 -8.013 9.495 1.00 96.12 97 LEU A O 1
ATOM 777 N N . ALA A 1 98 ? -8.519 -9.584 8.337 1.00 94.44 98 ALA A N 1
ATOM 778 C CA . ALA A 1 98 ? -9.672 -10.431 8.048 1.00 94.44 98 ALA A CA 1
ATOM 779 C C . ALA A 1 98 ? -10.484 -10.833 9.293 1.00 94.44 98 ALA A C 1
ATOM 781 O O . ALA A 1 98 ? -11.678 -11.101 9.182 1.00 94.44 98 ALA A O 1
ATOM 782 N N . GLU A 1 99 ? -9.862 -10.859 10.477 1.00 90.69 99 GLU A N 1
ATOM 783 C CA . GLU A 1 99 ? -10.542 -11.165 11.745 1.00 90.69 99 GLU A CA 1
ATOM 784 C C . GLU A 1 99 ? -11.537 -10.074 12.189 1.00 90.69 99 GLU A C 1
ATOM 786 O O . GLU A 1 99 ? -12.477 -10.373 12.920 1.00 90.69 99 GLU A O 1
ATOM 791 N N . TYR A 1 100 ? -11.356 -8.835 11.722 1.00 92.25 100 TYR A N 1
ATOM 792 C CA . TYR A 1 100 ? -12.236 -7.689 11.991 1.00 92.25 100 TYR A CA 1
ATOM 793 C C . TYR A 1 100 ? -13.175 -7.382 10.817 1.00 92.25 100 TYR A C 1
ATOM 795 O O . TYR A 1 100 ? -14.051 -6.527 10.913 1.00 92.25 100 TYR A O 1
ATOM 803 N N . ALA A 1 101 ? -12.965 -8.054 9.688 1.00 94.06 101 ALA A N 1
ATOM 804 C CA . ALA A 1 101 ? -13.473 -7.659 8.388 1.00 94.06 101 ALA A CA 1
ATOM 805 C C . ALA A 1 101 ? -14.735 -8.425 7.970 1.00 94.06 101 ALA A C 1
ATOM 807 O O . ALA A 1 101 ? -15.023 -9.540 8.418 1.00 94.06 101 ALA A O 1
ATOM 808 N N . SER A 1 102 ? -15.461 -7.870 7.000 1.00 96.81 102 SER A N 1
ATOM 809 C CA . SER A 1 102 ? -16.537 -8.597 6.331 1.00 96.81 102 SER A CA 1
ATOM 810 C C . SER A 1 102 ? -15.953 -9.628 5.367 1.00 96.81 102 SER A C 1
ATOM 812 O O . SER A 1 102 ? -15.321 -9.276 4.373 1.00 96.81 102 SER A O 1
ATOM 814 N N . LYS A 1 103 ? -16.237 -10.919 5.594 1.00 95.75 103 LYS A N 1
ATOM 815 C CA . LYS A 1 103 ? -15.780 -12.022 4.719 1.00 95.75 103 LYS A CA 1
ATOM 816 C C . LYS A 1 103 ? -16.126 -11.808 3.242 1.00 95.75 103 LYS A C 1
ATOM 818 O O . LYS A 1 103 ? -15.356 -12.201 2.369 1.00 95.75 103 LYS A O 1
ATOM 823 N N . ARG A 1 104 ? -17.290 -11.206 2.964 1.00 97.94 104 ARG A N 1
ATOM 824 C CA . ARG A 1 104 ? -17.719 -10.879 1.598 1.00 97.94 104 ARG A CA 1
ATOM 825 C C . ARG A 1 104 ? -16.813 -9.805 0.994 1.00 97.94 104 ARG A C 1
ATOM 827 O O . ARG A 1 104 ? -16.270 -10.029 -0.081 1.00 97.94 104 ARG A O 1
ATOM 834 N N . LYS A 1 105 ? -16.611 -8.692 1.709 1.00 97.81 105 LYS A N 1
ATOM 835 C CA . LYS A 1 105 ? -15.751 -7.585 1.265 1.00 97.81 105 LYS A CA 1
ATOM 836 C C . LYS A 1 105 ? -14.302 -8.017 1.082 1.00 97.81 105 LYS A C 1
ATOM 838 O O . LYS A 1 105 ? -13.739 -7.749 0.034 1.00 97.81 105 LYS A O 1
ATOM 843 N N . VAL A 1 106 ? -13.750 -8.785 2.023 1.00 97.94 106 VAL A N 1
ATOM 844 C CA . VAL A 1 106 ? -12.401 -9.366 1.912 1.00 97.94 106 VAL A CA 1
ATOM 845 C C . VAL A 1 106 ? -12.230 -10.128 0.599 1.00 97.94 106 VAL A C 1
ATOM 847 O O . VAL A 1 106 ? -11.266 -9.893 -0.122 1.00 97.94 106 VAL A O 1
ATOM 850 N N . ARG A 1 107 ? -13.178 -11.009 0.253 1.00 98.38 107 ARG A N 1
ATOM 851 C CA . ARG A 1 107 ? -13.118 -11.779 -0.998 1.00 98.38 107 ARG A CA 1
ATOM 852 C C . ARG A 1 107 ? -13.188 -10.880 -2.231 1.00 98.38 107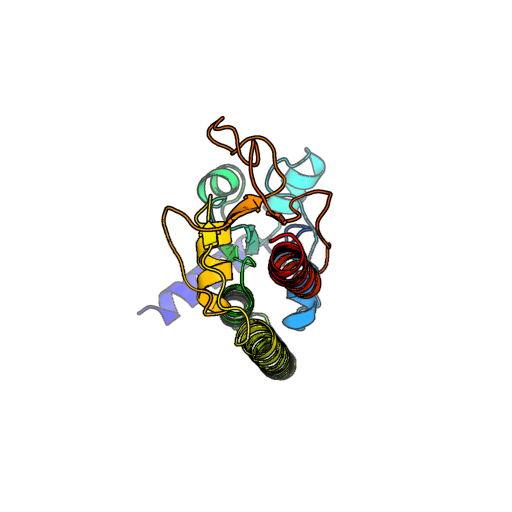 ARG A C 1
ATOM 854 O O . ARG A 1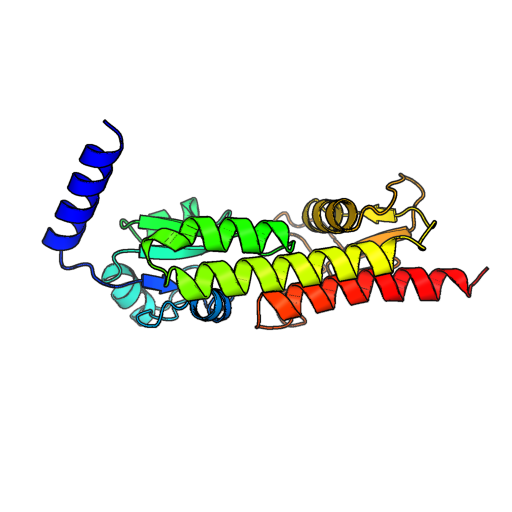 107 ? -12.372 -11.041 -3.130 1.00 98.38 107 ARG A O 1
ATOM 861 N N . GLU A 1 108 ? -14.146 -9.955 -2.257 1.00 98.44 108 GLU A N 1
ATOM 862 C CA . GLU A 1 108 ? -14.329 -9.004 -3.362 1.00 98.44 108 GLU A CA 1
ATOM 863 C C . GLU A 1 108 ? -13.077 -8.145 -3.572 1.00 98.44 108 GLU A C 1
ATOM 865 O O . GLU A 1 108 ? -12.608 -7.995 -4.696 1.00 98.44 108 GLU A O 1
ATOM 870 N N . SER A 1 109 ? -12.493 -7.627 -2.491 1.00 98.50 109 SER A N 1
ATOM 871 C CA . SER A 1 109 ? -11.299 -6.789 -2.553 1.00 98.50 109 SER A CA 1
ATOM 872 C C . SER A 1 109 ? -10.056 -7.567 -2.961 1.00 98.50 109 SER A C 1
ATOM 874 O O . SER A 1 109 ? -9.304 -7.072 -3.793 1.00 98.50 109 SER A O 1
ATOM 876 N N . ILE A 1 110 ? -9.841 -8.781 -2.441 1.00 98.62 110 ILE A N 1
ATOM 877 C CA . ILE A 1 110 ? -8.712 -9.622 -2.873 1.00 98.62 110 ILE A CA 1
ATOM 878 C C . ILE A 1 110 ? -8.821 -9.939 -4.366 1.00 98.62 110 ILE A C 1
ATOM 880 O O . ILE A 1 110 ? -7.817 -9.837 -5.069 1.00 98.62 110 ILE A O 1
ATOM 884 N N . GL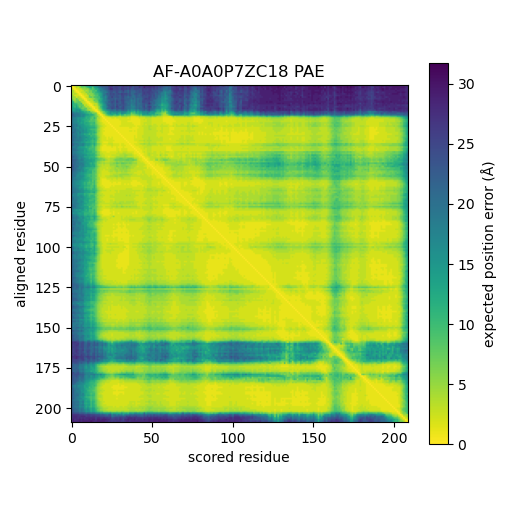N A 1 111 ? -10.016 -10.279 -4.858 1.00 98.69 111 GLN A N 1
ATOM 885 C CA . GLN A 1 111 ? -10.233 -10.529 -6.282 1.00 98.69 111 GLN A CA 1
ATOM 886 C C . GLN A 1 111 ? -9.906 -9.285 -7.117 1.00 98.69 111 GLN A C 1
ATOM 888 O O . GLN A 1 111 ? -9.059 -9.358 -8.001 1.00 98.69 111 GLN A O 1
ATOM 893 N N . TYR A 1 112 ? -10.499 -8.138 -6.780 1.00 98.62 112 TYR A N 1
ATOM 894 C CA . TYR A 1 112 ? -10.258 -6.869 -7.470 1.00 98.62 112 TYR A CA 1
ATOM 895 C C . TYR A 1 112 ? -8.769 -6.488 -7.518 1.00 98.62 112 TYR A C 1
ATOM 897 O O . TYR A 1 112 ? -8.249 -6.096 -8.559 1.00 98.62 112 TYR A O 1
ATOM 905 N N . ILE A 1 113 ? -8.059 -6.626 -6.395 1.00 98.62 113 ILE A N 1
ATOM 906 C CA . ILE A 1 113 ? -6.631 -6.291 -6.316 1.00 98.62 113 ILE A CA 1
ATOM 907 C C . ILE A 1 113 ? -5.781 -7.284 -7.115 1.00 98.62 113 ILE A C 1
ATOM 909 O O . ILE A 1 113 ? -4.788 -6.882 -7.717 1.00 98.62 113 ILE A O 1
ATOM 913 N N . SER A 1 114 ? -6.164 -8.562 -7.140 1.00 98.69 114 SER A N 1
ATOM 914 C CA . SER A 1 114 ? -5.467 -9.579 -7.937 1.00 98.69 114 SER A CA 1
ATOM 915 C C . SER A 1 114 ? -5.629 -9.312 -9.434 1.00 98.69 114 SER A C 1
ATOM 917 O O . SER A 1 114 ? -4.646 -9.345 -10.163 1.00 98.69 114 SER A O 1
ATOM 919 N N . GLU A 1 115 ? -6.835 -8.950 -9.878 1.00 98.69 115 GLU A N 1
ATOM 920 C CA . GLU A 1 115 ? -7.100 -8.571 -11.273 1.00 98.69 115 GLU A CA 1
ATOM 921 C C . GLU A 1 115 ? -6.284 -7.333 -11.689 1.00 98.69 115 GLU A C 1
ATOM 923 O O . GLU A 1 115 ? -5.679 -7.322 -12.759 1.00 98.69 115 GLU A O 1
ATOM 928 N N . LEU A 1 116 ? -6.184 -6.317 -10.821 1.00 98.31 116 LEU A N 1
ATOM 929 C CA . LEU A 1 116 ? -5.318 -5.156 -11.065 1.00 98.31 116 LEU A CA 1
ATOM 930 C C . LEU A 1 116 ? -3.836 -5.531 -11.136 1.00 98.31 116 LEU A C 1
ATOM 932 O O . LEU A 1 116 ? -3.111 -5.026 -11.993 1.00 98.31 116 LEU A O 1
ATOM 936 N N . LYS A 1 117 ? -3.370 -6.396 -10.232 1.00 98.50 117 LYS A N 1
ATOM 937 C CA . LYS A 1 117 ? -1.988 -6.886 -10.234 1.00 98.50 117 LYS A CA 1
ATOM 938 C C . LYS A 1 117 ? -1.653 -7.540 -11.573 1.00 98.50 117 LYS A C 1
ATOM 940 O O . LYS A 1 117 ? -0.635 -7.189 -12.169 1.00 98.50 117 LYS A O 1
ATOM 945 N N . ASP A 1 118 ? -2.521 -8.425 -12.055 1.00 98.38 118 ASP A N 1
ATOM 946 C CA . ASP A 1 118 ? -2.346 -9.108 -13.338 1.00 98.38 118 ASP A CA 1
ATOM 947 C C . ASP A 1 118 ? -2.333 -8.106 -14.506 1.00 98.38 118 ASP A C 1
ATOM 949 O O . ASP A 1 118 ? -1.437 -8.156 -15.347 1.00 98.38 118 ASP A O 1
ATOM 953 N N . GLU A 1 119 ? -3.228 -7.110 -14.505 1.00 98.31 119 GLU A N 1
ATOM 954 C CA . GLU A 1 119 ? -3.239 -6.041 -15.515 1.00 98.31 119 GLU A CA 1
ATOM 955 C C . GLU A 1 119 ? -1.905 -5.273 -15.565 1.00 98.31 119 GLU A C 1
ATOM 957 O O . GLU A 1 119 ? -1.393 -4.947 -16.641 1.00 98.31 119 GLU A O 1
ATOM 962 N N . TYR A 1 120 ? -1.316 -4.967 -14.408 1.00 98.31 120 TYR A N 1
ATOM 963 C CA . TYR A 1 120 ? -0.041 -4.253 -14.339 1.00 98.31 120 TYR A CA 1
ATOM 964 C C . TYR A 1 120 ? 1.156 -5.108 -14.763 1.00 98.31 120 TYR A C 1
ATOM 966 O O . TYR A 1 120 ? 2.065 -4.583 -15.413 1.00 98.31 120 TYR A O 1
ATOM 974 N N . ILE A 1 121 ? 1.145 -6.406 -14.454 1.00 97.94 121 ILE A N 1
ATOM 975 C CA . ILE A 1 121 ? 2.128 -7.363 -14.980 1.00 97.94 121 ILE A CA 1
ATOM 976 C C . ILE A 1 121 ? 2.026 -7.410 -16.510 1.00 97.94 121 ILE A C 1
ATOM 978 O O . ILE A 1 121 ? 3.033 -7.260 -17.204 1.00 97.94 121 ILE A O 1
ATOM 982 N N . ASP A 1 122 ? 0.814 -7.494 -17.057 1.00 97.50 122 ASP A N 1
ATOM 983 C CA . ASP A 1 122 ? 0.589 -7.512 -18.504 1.00 97.50 122 ASP A CA 1
ATOM 984 C C . ASP A 1 122 ? 1.047 -6.226 -19.199 1.00 97.50 122 ASP A C 1
ATOM 986 O O . ASP A 1 122 ? 1.688 -6.274 -20.254 1.00 97.50 122 ASP A O 1
ATOM 990 N N . LYS A 1 123 ? 0.803 -5.059 -18.590 1.00 95.81 123 LYS A N 1
ATOM 991 C CA . LYS A 1 123 ? 1.335 -3.776 -19.085 1.00 95.81 123 LYS A CA 1
ATOM 992 C C . LYS A 1 123 ? 2.865 -3.749 -19.096 1.00 95.81 123 LYS A C 1
ATOM 994 O O . LYS A 1 123 ? 3.456 -3.121 -19.981 1.00 95.81 123 LYS A O 1
ATOM 999 N N . ALA A 1 124 ? 3.504 -4.396 -18.123 1.00 95.69 124 ALA A N 1
ATOM 1000 C CA . ALA A 1 124 ? 4.955 -4.443 -17.986 1.00 95.69 124 ALA A CA 1
ATOM 1001 C C . ALA A 1 124 ? 5.622 -5.492 -18.896 1.00 95.69 124 ALA A C 1
ATOM 1003 O O . ALA A 1 124 ? 6.774 -5.294 -19.281 1.00 95.69 124 ALA A O 1
ATOM 1004 N N . ASN A 1 125 ? 4.906 -6.540 -19.321 1.00 92.06 125 ASN A N 1
ATOM 1005 C CA . ASN A 1 125 ? 5.448 -7.662 -20.107 1.00 92.06 125 ASN A CA 1
ATOM 1006 C C . ASN A 1 125 ? 6.190 -7.247 -21.396 1.00 92.06 125 ASN A C 1
ATOM 1008 O O . ASN A 1 125 ? 7.128 -7.919 -21.823 1.00 92.06 125 ASN A O 1
ATOM 1012 N N . PHE A 1 126 ? 5.822 -6.124 -22.021 1.00 89.12 126 PHE A N 1
ATOM 1013 C CA . PHE A 1 126 ? 6.468 -5.622 -23.249 1.00 89.12 126 PHE A CA 1
ATOM 1014 C C . PHE A 1 126 ? 7.645 -4.656 -22.994 1.00 89.12 126 PHE A C 1
ATOM 1016 O O . PHE A 1 126 ? 8.223 -4.066 -23.924 1.00 89.12 126 PHE A O 1
ATOM 1023 N N . ILE A 1 127 ? 8.008 -4.442 -21.730 1.00 93.94 127 ILE A N 1
ATOM 1024 C CA . ILE A 1 127 ? 9.116 -3.582 -21.324 1.00 93.94 127 ILE A CA 1
ATOM 1025 C C . ILE A 1 127 ? 10.377 -4.434 -21.180 1.00 93.94 127 ILE A C 1
ATOM 1027 O O . ILE A 1 127 ? 10.563 -5.169 -20.221 1.00 93.94 127 ILE A O 1
ATOM 1031 N N . THR A 1 128 ? 11.285 -4.293 -22.144 1.00 92.31 128 THR A N 1
ATOM 1032 C CA . THR A 1 128 ? 12.578 -4.994 -22.160 1.00 92.31 128 THR A CA 1
ATOM 1033 C C . THR A 1 128 ? 13.706 -4.204 -21.495 1.00 92.31 128 THR A C 1
ATOM 1035 O O . THR A 1 128 ? 14.798 -4.736 -21.292 1.00 92.31 128 THR A O 1
ATOM 1038 N N . ALA A 1 129 ? 13.472 -2.925 -21.184 1.00 92.88 129 ALA A N 1
ATOM 1039 C CA . ALA A 1 129 ? 14.455 -2.083 -20.519 1.00 92.88 129 ALA A CA 1
ATOM 1040 C C . ALA A 1 129 ? 14.716 -2.606 -19.102 1.00 92.88 129 ALA A C 1
ATOM 1042 O O . ALA A 1 129 ? 13.777 -2.844 -18.345 1.00 92.88 129 ALA A O 1
ATOM 1043 N N . LYS A 1 130 ? 15.994 -2.761 -18.745 1.00 95.50 130 LYS A N 1
ATOM 1044 C CA . LYS A 1 130 ? 16.381 -3.118 -17.381 1.00 95.50 130 LYS A CA 1
ATOM 1045 C C . LYS A 1 130 ? 16.420 -1.880 -16.494 1.00 95.50 130 LYS A C 1
ATOM 1047 O O . LYS A 1 130 ? 16.759 -0.789 -16.956 1.00 95.50 130 LYS A O 1
ATOM 1052 N N . VAL A 1 131 ? 16.122 -2.064 -15.215 1.00 96.62 131 VAL A N 1
ATOM 1053 C CA . VAL A 1 131 ? 16.046 -0.985 -14.227 1.00 96.62 131 VAL A CA 1
ATOM 1054 C C . VAL A 1 131 ? 17.044 -1.189 -13.093 1.00 96.62 131 VAL A C 1
ATOM 1056 O O . VAL A 1 131 ? 17.402 -2.317 -12.757 1.00 96.62 131 VAL A O 1
ATOM 1059 N N . MET A 1 132 ? 17.477 -0.088 -12.488 1.00 96.00 132 MET A N 1
ATOM 1060 C CA . MET A 1 132 ? 18.294 -0.063 -11.282 1.00 96.00 132 MET A CA 1
ATOM 1061 C C . MET A 1 132 ? 17.481 0.578 -10.141 1.00 96.00 132 MET A C 1
ATOM 1063 O O . MET A 1 132 ? 17.491 1.808 -9.992 1.00 96.00 132 MET A O 1
ATOM 1067 N N . PRO A 1 133 ? 16.747 -0.214 -9.335 1.00 95.50 133 PRO A N 1
ATOM 1068 C CA . PRO A 1 133 ? 15.974 0.315 -8.215 1.00 95.50 133 PRO A CA 1
ATOM 1069 C C . PRO A 1 133 ? 16.907 0.899 -7.145 1.00 95.50 133 PRO A C 1
ATOM 1071 O O . PRO A 1 133 ? 17.874 0.259 -6.739 1.00 95.50 133 PRO A O 1
ATOM 1074 N N . GLN A 1 134 ? 16.626 2.120 -6.684 1.00 93.75 134 GLN A N 1
ATOM 1075 C CA . GLN A 1 134 ? 17.476 2.828 -5.712 1.00 93.75 134 GLN A CA 1
ATOM 1076 C C . GLN A 1 134 ? 17.107 2.553 -4.249 1.00 93.75 134 GLN A C 1
ATOM 1078 O O . GLN A 1 134 ? 17.828 2.956 -3.340 1.00 93.75 134 GLN A O 1
ATOM 1083 N N . THR A 1 135 ? 15.980 1.885 -3.996 1.00 91.88 135 THR A N 1
ATOM 1084 C CA . THR A 1 135 ? 15.530 1.528 -2.646 1.00 91.88 135 THR A CA 1
ATOM 1085 C C . THR A 1 135 ? 14.838 0.170 -2.651 1.00 91.88 135 THR A C 1
ATOM 1087 O O . THR A 1 135 ? 14.335 -0.273 -3.684 1.00 91.88 135 THR A O 1
ATOM 1090 N N . GLU A 1 136 ? 14.746 -0.470 -1.482 1.00 92.50 136 GLU A N 1
ATOM 1091 C CA . GLU A 1 136 ? 13.994 -1.720 -1.316 1.00 92.50 136 GLU A CA 1
ATOM 1092 C C . GLU A 1 136 ? 12.525 -1.559 -1.735 1.00 92.50 136 GLU A C 1
ATOM 1094 O O . GLU A 1 136 ? 11.977 -2.428 -2.407 1.00 92.50 136 GLU A O 1
ATOM 1099 N N . MET A 1 137 ? 11.902 -0.422 -1.403 1.00 92.00 137 MET A N 1
ATOM 1100 C CA . MET A 1 137 ? 10.533 -0.107 -1.818 1.00 92.00 137 MET A CA 1
ATOM 1101 C C . MET A 1 137 ? 10.374 -0.237 -3.337 1.00 92.00 137 MET A C 1
ATOM 1103 O O . MET A 1 137 ? 9.462 -0.924 -3.795 1.00 92.00 137 MET A O 1
ATOM 1107 N N . ILE A 1 138 ? 11.275 0.383 -4.105 1.00 95.31 138 ILE A N 1
ATOM 1108 C CA . ILE A 1 138 ? 11.239 0.315 -5.567 1.00 95.31 138 ILE A CA 1
ATOM 1109 C C . ILE A 1 138 ? 11.549 -1.106 -6.039 1.00 95.31 138 ILE A C 1
ATOM 1111 O O . ILE A 1 138 ? 10.809 -1.627 -6.865 1.00 95.31 138 ILE A O 1
ATOM 1115 N N . SER A 1 139 ? 12.562 -1.778 -5.480 1.00 96.88 139 SER A N 1
ATOM 1116 C CA . SER A 1 139 ? 12.892 -3.167 -5.841 1.00 96.88 139 SER A CA 1
ATOM 1117 C C . SER A 1 139 ? 11.687 -4.099 -5.729 1.00 96.88 139 SER A C 1
ATOM 1119 O O . SER A 1 139 ? 11.458 -4.921 -6.611 1.00 96.88 139 SER A O 1
ATOM 1121 N N . ARG A 1 140 ? 10.877 -3.954 -4.675 1.00 97.12 140 ARG A N 1
ATOM 1122 C CA . ARG A 1 140 ? 9.665 -4.761 -4.477 1.00 97.12 140 ARG A CA 1
ATOM 1123 C C . ARG A 1 140 ? 8.609 -4.497 -5.548 1.00 97.12 140 ARG A C 1
ATOM 1125 O O . ARG A 1 140 ? 8.034 -5.451 -6.057 1.00 97.12 140 ARG A O 1
ATOM 1132 N N . MET A 1 141 ? 8.397 -3.234 -5.924 1.00 97.56 141 MET A N 1
ATOM 1133 C CA . MET A 1 141 ? 7.480 -2.877 -7.014 1.00 97.56 141 MET A CA 1
ATOM 1134 C C . MET A 1 141 ? 7.945 -3.450 -8.360 1.00 97.56 141 MET A C 1
ATOM 1136 O O . MET A 1 141 ? 7.158 -4.037 -9.094 1.00 97.56 141 MET A O 1
ATOM 1140 N N . ILE A 1 142 ? 9.237 -3.305 -8.668 1.00 97.62 142 ILE A N 1
ATOM 1141 C CA . ILE A 1 142 ? 9.854 -3.812 -9.902 1.00 97.62 142 ILE A CA 1
ATOM 1142 C C . ILE A 1 142 ? 9.724 -5.332 -10.003 1.00 97.62 142 ILE A C 1
ATOM 1144 O O . ILE A 1 142 ? 9.353 -5.841 -11.060 1.00 97.62 142 ILE A O 1
ATOM 1148 N N . ASN A 1 143 ? 9.969 -6.041 -8.900 1.00 97.75 143 ASN A N 1
ATOM 1149 C CA . ASN A 1 143 ? 9.816 -7.490 -8.844 1.00 97.75 143 ASN A CA 1
ATOM 1150 C C . ASN A 1 143 ? 8.360 -7.932 -9.037 1.00 97.75 143 ASN A C 1
ATOM 1152 O O . ASN A 1 143 ? 8.130 -8.910 -9.741 1.00 97.75 143 ASN A O 1
ATOM 1156 N N . GLU A 1 144 ? 7.380 -7.233 -8.450 1.00 97.75 144 GLU A N 1
ATOM 1157 C CA . GLU A 1 144 ? 5.962 -7.586 -8.626 1.00 97.75 144 GLU A CA 1
ATOM 1158 C C . GLU A 1 144 ? 5.500 -7.418 -10.080 1.00 97.75 144 GLU A C 1
ATOM 1160 O O . GLU A 1 144 ? 4.758 -8.259 -10.573 1.00 97.75 144 GLU A O 1
ATOM 1165 N N . MET A 1 145 ? 5.999 -6.400 -10.790 1.00 97.44 145 MET A N 1
ATOM 1166 C CA . MET A 1 145 ? 5.735 -6.204 -12.224 1.00 97.44 145 MET A CA 1
ATOM 1167 C C . MET A 1 145 ? 6.563 -7.118 -13.147 1.00 97.44 145 MET A C 1
ATOM 1169 O O . MET A 1 145 ? 6.415 -7.039 -14.363 1.00 97.44 145 MET A O 1
ATOM 1173 N N . GLY A 1 146 ? 7.472 -7.944 -12.615 1.00 96.81 146 GLY A N 1
ATOM 1174 C CA . GLY A 1 146 ? 8.319 -8.832 -13.423 1.00 96.81 146 GLY A CA 1
ATOM 1175 C C . GLY A 1 146 ? 9.378 -8.117 -14.275 1.00 96.81 146 GLY A C 1
ATOM 1176 O O . GLY A 1 146 ? 9.880 -8.681 -15.247 1.00 96.81 146 GLY A O 1
ATOM 1177 N N . LEU A 1 147 ? 9.737 -6.877 -13.932 1.00 97.12 147 LEU A N 1
ATOM 1178 C CA . LEU A 1 147 ? 10.708 -6.084 -14.687 1.00 97.12 147 LEU A CA 1
ATOM 1179 C C . LEU A 1 147 ? 12.152 -6.525 -14.392 1.00 97.12 147 LEU A C 1
ATOM 1181 O O . LEU A 1 147 ? 12.529 -6.800 -13.254 1.00 97.12 147 LEU A O 1
ATOM 1185 N N . GLY A 1 148 ? 12.996 -6.550 -15.426 1.00 96.44 148 GLY A N 1
ATOM 1186 C CA . GLY A 1 148 ? 14.393 -6.973 -15.296 1.00 96.44 148 GLY A CA 1
ATOM 1187 C C . GLY A 1 148 ? 15.261 -5.966 -14.531 1.00 96.44 148 GLY A C 1
ATO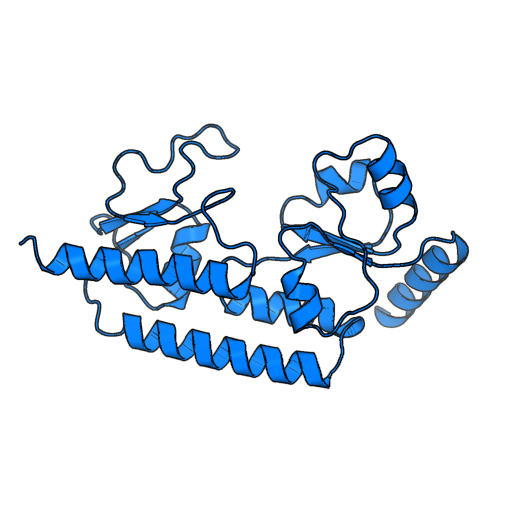M 1188 O O . GLY A 1 148 ? 15.271 -4.781 -14.855 1.00 96.44 148 GLY A O 1
ATOM 1189 N N . ILE A 1 149 ? 16.057 -6.440 -13.567 1.00 96.62 149 ILE A N 1
ATOM 1190 C CA . ILE A 1 149 ? 16.986 -5.609 -12.779 1.00 96.62 149 ILE A CA 1
ATOM 1191 C C . ILE A 1 149 ? 18.421 -5.712 -13.326 1.00 96.62 149 ILE A C 1
ATOM 1193 O O . ILE A 1 149 ? 18.876 -6.795 -13.698 1.00 96.62 149 ILE A O 1
ATOM 1197 N N . SER A 1 150 ? 19.142 -4.585 -13.374 1.00 95.69 150 SER A N 1
ATOM 1198 C CA . SER A 1 150 ? 20.569 -4.516 -13.730 1.00 95.69 150 SER A CA 1
ATOM 1199 C C . SER A 1 150 ? 21.276 -3.340 -13.060 1.00 95.69 150 SER A C 1
ATOM 1201 O O . SER A 1 150 ? 20.661 -2.301 -12.832 1.00 95.69 150 SER A O 1
ATOM 1203 N N . GLY A 1 151 ? 22.581 -3.471 -12.799 1.00 92.94 151 GLY A N 1
ATOM 1204 C CA . GLY A 1 151 ? 23.405 -2.397 -12.218 1.00 92.94 151 GLY A CA 1
ATOM 1205 C C . GLY A 1 151 ? 23.680 -1.217 -13.163 1.00 92.94 151 GLY A C 1
ATOM 1206 O O . GLY A 1 151 ? 24.087 -0.151 -12.719 1.00 92.94 151 GLY A O 1
ATOM 1207 N N . ASP A 1 152 ? 23.441 -1.394 -14.460 1.00 92.12 152 ASP A N 1
ATOM 1208 C CA . ASP A 1 152 ? 23.510 -0.370 -15.511 1.00 92.12 152 ASP A CA 1
ATOM 1209 C C . ASP A 1 152 ? 22.117 0.022 -16.045 1.00 92.12 152 ASP A C 1
ATOM 1211 O O . ASP A 1 152 ? 21.999 0.674 -17.083 1.00 92.12 152 ASP A O 1
ATOM 1215 N N . GLY A 1 153 ? 21.052 -0.400 -15.355 1.00 93.81 153 GLY A N 1
ATOM 1216 C CA . GLY A 1 153 ? 19.674 -0.118 -15.739 1.00 93.81 153 GLY A CA 1
ATOM 1217 C C . GLY A 1 153 ? 19.234 1.322 -15.463 1.00 93.81 153 GLY A C 1
ATOM 1218 O O . GLY A 1 153 ? 19.909 2.090 -14.776 1.00 93.81 153 GLY A O 1
ATOM 1219 N N . ILE A 1 154 ? 18.041 1.658 -15.958 1.00 94.56 154 ILE A N 1
ATOM 1220 C CA . ILE A 1 154 ? 17.370 2.947 -15.725 1.00 94.56 154 ILE A CA 1
ATOM 1221 C C . ILE A 1 154 ? 17.137 3.133 -14.224 1.00 94.56 154 ILE A C 1
ATOM 1223 O O . ILE A 1 154 ? 16.528 2.279 -13.575 1.00 94.56 154 ILE A O 1
ATOM 1227 N N . ARG A 1 155 ? 17.615 4.239 -13.658 1.00 94.06 155 ARG A N 1
ATOM 1228 C CA . ARG A 1 155 ? 17.563 4.524 -12.222 1.00 94.06 155 ARG A CA 1
ATOM 1229 C C . ARG A 1 155 ? 16.165 4.941 -11.811 1.00 94.06 155 ARG A C 1
ATOM 1231 O O . ARG A 1 155 ? 15.659 5.964 -12.264 1.00 94.06 155 ARG A O 1
ATOM 1238 N N . ILE A 1 156 ? 15.570 4.178 -10.901 1.00 94.75 156 ILE A N 1
ATOM 1239 C CA . ILE A 1 156 ? 14.231 4.462 -10.377 1.00 94.75 156 ILE A CA 1
ATOM 1240 C C . ILE A 1 156 ? 14.326 4.700 -8.876 1.00 94.75 156 ILE A C 1
ATOM 1242 O O . ILE A 1 156 ? 14.809 3.841 -8.133 1.00 94.75 156 ILE A O 1
ATOM 1246 N N . ALA A 1 157 ? 13.849 5.858 -8.431 1.00 92.88 157 ALA A N 1
ATOM 1247 C CA . ALA A 1 157 ? 13.881 6.273 -7.035 1.00 92.88 157 ALA A CA 1
ATOM 1248 C C . ALA A 1 157 ? 12.533 6.873 -6.607 1.00 92.88 157 ALA A C 1
ATOM 1250 O O . ALA A 1 157 ? 11.775 7.356 -7.448 1.00 92.88 157 ALA A O 1
ATOM 1251 N N . PRO A 1 158 ? 12.207 6.866 -5.308 1.00 90.62 158 PRO A N 1
ATOM 1252 C CA . PRO A 1 158 ? 11.111 7.677 -4.798 1.00 90.62 158 PRO A CA 1
ATOM 1253 C C . PRO A 1 158 ? 11.450 9.176 -4.862 1.00 90.62 158 PRO A C 1
ATOM 1255 O O . PRO A 1 158 ? 12.618 9.558 -4.877 1.00 90.62 158 PRO A O 1
ATOM 1258 N N . ASP A 1 159 ? 10.425 10.025 -4.872 1.00 86.75 159 ASP A N 1
ATOM 1259 C CA . ASP A 1 159 ? 10.542 11.488 -4.965 1.00 86.75 159 ASP A CA 1
ATOM 1260 C C . ASP A 1 159 ? 10.831 12.200 -3.627 1.00 86.75 159 ASP A C 1
ATOM 1262 O O . ASP A 1 159 ? 10.860 13.432 -3.575 1.00 86.75 159 ASP A O 1
ATOM 1266 N N . TYR A 1 160 ? 11.065 11.455 -2.540 1.00 75.44 160 TYR A N 1
ATOM 1267 C CA . TYR A 1 160 ? 11.560 12.040 -1.298 1.00 75.44 160 TYR A CA 1
ATOM 1268 C C . TYR A 1 160 ? 13.083 12.220 -1.382 1.00 75.44 160 TYR A C 1
ATOM 1270 O O . TYR A 1 160 ? 13.833 11.256 -1.502 1.00 75.44 160 TYR A O 1
ATOM 1278 N N . GLY A 1 161 ? 13.539 13.475 -1.308 1.00 66.19 161 GLY A N 1
ATOM 1279 C CA . GLY A 1 161 ? 14.945 13.851 -1.515 1.00 66.19 161 GLY A CA 1
ATOM 1280 C C . GLY A 1 161 ? 15.939 13.266 -0.504 1.00 66.19 161 GLY A C 1
ATOM 1281 O O . GLY A 1 161 ? 17.143 13.249 -0.746 1.00 66.19 161 GLY A O 1
ATOM 1282 N N . THR A 1 162 ? 15.472 12.788 0.652 1.00 67.56 162 THR A N 1
ATOM 1283 C CA . THR A 1 162 ? 16.334 12.232 1.702 1.00 67.56 162 THR A CA 1
ATOM 1284 C C . THR A 1 162 ? 15.600 11.131 2.465 1.00 67.56 162 THR A C 1
ATOM 1286 O O . THR A 1 162 ? 14.450 11.311 2.861 1.00 67.56 162 THR A O 1
ATOM 1289 N N . SER A 1 163 ? 16.248 9.981 2.675 1.00 66.44 163 SER A N 1
ATOM 1290 C CA . SER A 1 163 ? 15.728 8.905 3.538 1.00 66.44 163 SER A CA 1
ATOM 1291 C C . SER A 1 163 ? 15.634 9.315 5.009 1.00 66.44 163 SER A C 1
ATOM 1293 O O . SER A 1 163 ? 16.275 10.264 5.455 1.00 66.44 163 SER A O 1
ATOM 1295 N N . SER A 1 164 ? 14.934 8.497 5.800 1.00 57.97 164 SER A N 1
ATOM 1296 C CA . SER A 1 164 ? 14.958 8.544 7.269 1.00 57.97 164 SER A CA 1
ATOM 1297 C C . SER A 1 164 ? 16.357 8.382 7.883 1.00 57.97 164 SER A C 1
ATOM 1299 O O . SER A 1 164 ? 16.543 8.721 9.046 1.00 57.97 164 SER A O 1
ATOM 1301 N N . GLU A 1 165 ? 17.336 7.885 7.122 1.00 61.00 165 GLU A N 1
ATOM 1302 C CA . GLU A 1 165 ? 18.740 7.735 7.533 1.00 61.00 165 GLU A CA 1
ATOM 1303 C C . GLU A 1 165 ? 19.634 8.898 7.059 1.00 61.00 165 GLU A C 1
ATOM 1305 O O . GLU A 1 165 ? 20.855 8.820 7.166 1.00 61.00 165 GLU A O 1
ATOM 1310 N N . GLY A 1 166 ? 19.063 9.961 6.480 1.00 61.81 166 GLY A N 1
ATOM 1311 C CA . GLY A 1 166 ? 19.828 11.121 6.008 1.00 61.81 166 GLY A CA 1
ATOM 1312 C C . GLY A 1 166 ? 20.538 10.927 4.662 1.00 61.81 166 GLY A C 1
ATOM 1313 O O . GLY A 1 166 ? 21.250 11.822 4.220 1.00 61.81 166 GLY A O 1
ATOM 1314 N N . LYS A 1 167 ? 20.351 9.786 3.983 1.00 66.88 167 LYS A N 1
ATOM 1315 C CA . LYS A 1 167 ? 20.905 9.551 2.636 1.00 66.88 167 LYS A CA 1
ATOM 1316 C C . LYS A 1 167 ? 20.090 10.295 1.586 1.00 66.88 167 LYS A C 1
ATOM 1318 O O . LYS A 1 167 ? 18.868 10.123 1.573 1.00 66.88 167 LYS A O 1
ATOM 1323 N N . GLU A 1 168 ? 20.750 11.047 0.706 1.00 70.06 168 GLU A N 1
ATOM 1324 C CA . GLU A 1 168 ? 20.112 11.626 -0.481 1.00 70.06 168 GLU A CA 1
ATOM 1325 C C . GLU A 1 168 ? 19.537 10.522 -1.371 1.00 70.06 168 GLU A C 1
ATOM 1327 O O . GLU A 1 168 ? 20.212 9.541 -1.688 1.00 70.06 168 GLU A O 1
ATOM 1332 N N . ILE A 1 169 ? 18.271 10.672 -1.754 1.00 68.81 169 ILE A N 1
ATOM 1333 C CA . ILE A 1 169 ? 17.554 9.744 -2.629 1.00 68.81 169 ILE A CA 1
ATOM 1334 C C . ILE A 1 169 ? 16.874 10.556 -3.727 1.00 68.81 169 ILE A C 1
ATOM 1336 O O . ILE A 1 169 ? 16.354 11.637 -3.483 1.00 68.81 169 ILE A O 1
ATOM 1340 N N . GLY A 1 170 ? 16.913 10.049 -4.958 1.00 63.59 170 GLY A N 1
ATOM 1341 C CA . GLY A 1 170 ? 16.313 10.715 -6.118 1.00 63.59 170 GLY A CA 1
ATOM 1342 C C . GLY A 1 170 ? 17.260 11.642 -6.886 1.00 63.59 170 GLY A C 1
ATOM 1343 O O . GLY A 1 170 ? 16.996 11.917 -8.057 1.00 63.59 170 GLY A O 1
ATOM 1344 N N . THR A 1 171 ? 18.395 12.055 -6.308 1.00 68.56 171 THR A N 1
ATOM 1345 C CA . THR A 1 171 ? 19.437 12.801 -7.034 1.00 68.56 171 THR A CA 1
ATOM 1346 C C . THR A 1 171 ? 19.996 11.943 -8.178 1.00 68.56 171 THR A C 1
ATOM 1348 O O . THR A 1 171 ? 20.655 10.930 -7.950 1.00 68.56 171 THR A O 1
ATOM 1351 N N . GLY A 1 172 ? 19.722 12.336 -9.427 1.00 73.38 172 GLY A N 1
ATOM 1352 C CA . GLY A 1 172 ? 20.185 11.619 -10.623 1.00 73.38 172 GLY A CA 1
ATOM 1353 C C . GLY A 1 172 ? 19.403 10.342 -10.956 1.00 73.38 172 GLY A C 1
ATOM 1354 O O . GLY A 1 172 ? 19.952 9.462 -11.622 1.00 73.38 172 GLY A O 1
ATOM 1355 N N . ALA A 1 173 ? 18.161 10.217 -10.475 1.00 84.88 173 ALA A N 1
ATOM 1356 C CA . ALA A 1 173 ? 17.235 9.188 -10.937 1.00 84.88 173 ALA A CA 1
ATOM 1357 C C . ALA A 1 173 ? 16.619 9.574 -12.291 1.00 84.88 173 ALA A C 1
ATOM 1359 O O . ALA A 1 173 ? 16.273 10.734 -12.512 1.00 84.88 173 ALA A O 1
ATOM 1360 N N . ASP A 1 174 ? 16.442 8.593 -13.173 1.00 89.50 174 ASP A N 1
ATOM 1361 C CA . ASP A 1 174 ? 15.788 8.779 -14.471 1.00 89.50 174 ASP A CA 1
ATOM 1362 C C . ASP A 1 174 ? 14.259 8.820 -14.321 1.00 89.50 174 ASP A C 1
ATOM 1364 O O . ASP A 1 174 ? 13.559 9.490 -15.079 1.00 89.50 174 ASP A O 1
ATOM 1368 N N . ILE A 1 175 ? 13.733 8.090 -13.330 1.00 92.00 175 ILE A N 1
ATOM 1369 C CA . ILE A 1 175 ? 12.305 8.012 -13.016 1.00 92.00 175 ILE A CA 1
ATOM 1370 C C . ILE A 1 175 ? 12.110 8.240 -11.517 1.00 92.00 175 ILE A C 1
ATOM 1372 O O . ILE A 1 175 ? 12.707 7.549 -10.685 1.00 92.00 175 ILE A O 1
ATOM 1376 N N . LEU A 1 176 ? 11.231 9.188 -11.187 1.00 91.62 176 LEU A N 1
ATOM 1377 C CA . LEU A 1 176 ? 10.824 9.497 -9.820 1.00 91.62 176 LEU A CA 1
ATOM 1378 C C . LEU A 1 176 ? 9.409 8.987 -9.544 1.00 91.62 176 LEU A C 1
ATOM 1380 O O . LEU A 1 176 ? 8.486 9.220 -10.324 1.00 91.62 176 LEU A O 1
ATOM 1384 N N . ILE A 1 177 ? 9.251 8.305 -8.413 1.00 91.88 177 ILE A N 1
ATOM 1385 C CA . ILE A 1 177 ? 8.000 7.681 -7.981 1.00 91.88 177 ILE A CA 1
ATOM 1386 C C . ILE A 1 177 ? 7.379 8.488 -6.834 1.00 91.88 177 ILE A C 1
ATOM 1388 O O . ILE A 1 177 ? 8.067 8.733 -5.842 1.00 91.88 177 ILE A O 1
ATOM 1392 N N . PRO A 1 178 ? 6.089 8.868 -6.916 1.00 88.50 178 PRO A N 1
ATOM 1393 C CA . PRO A 1 178 ? 5.469 9.744 -5.929 1.00 88.50 178 PRO A CA 1
ATOM 1394 C C . PRO A 1 178 ? 5.336 9.106 -4.538 1.00 88.50 178 PRO A C 1
ATOM 1396 O O . PRO A 1 178 ? 4.893 7.959 -4.362 1.00 88.50 178 PRO A O 1
ATOM 1399 N N . THR A 1 179 ? 5.671 9.893 -3.518 1.00 83.69 179 THR A N 1
ATOM 1400 C CA . THR A 1 179 ? 5.598 9.537 -2.098 1.00 83.69 179 THR A CA 1
ATOM 1401 C C . THR A 1 179 ? 5.023 10.670 -1.244 1.00 83.69 179 THR A C 1
ATOM 1403 O O . THR A 1 179 ? 4.895 11.818 -1.671 1.00 83.69 179 THR A O 1
ATOM 1406 N N . HIS A 1 180 ? 4.642 10.333 -0.007 1.00 77.00 180 HIS A N 1
ATOM 1407 C CA . HIS A 1 180 ? 4.103 11.272 0.981 1.00 77.00 180 HIS A CA 1
ATOM 1408 C C . HIS A 1 180 ? 2.997 12.181 0.409 1.00 77.00 180 HIS A C 1
ATOM 1410 O O . HIS A 1 180 ? 1.955 11.685 -0.006 1.00 77.00 180 HIS A O 1
ATOM 1416 N N . LYS A 1 181 ? 3.221 13.502 0.390 1.00 75.44 181 LYS A N 1
ATOM 1417 C CA . LYS A 1 181 ? 2.256 14.527 -0.040 1.00 75.44 181 LYS A CA 1
ATOM 1418 C C . LYS A 1 181 ? 1.908 14.488 -1.532 1.00 75.44 181 LYS A C 1
ATOM 1420 O O . LYS A 1 181 ? 0.885 15.041 -1.913 1.00 75.44 181 LYS A O 1
ATOM 1425 N N . ASN A 1 182 ? 2.751 13.868 -2.357 1.00 79.69 182 ASN A N 1
ATOM 1426 C CA . ASN A 1 182 ? 2.552 13.780 -3.806 1.00 79.69 182 ASN A CA 1
ATOM 1427 C C . ASN A 1 182 ? 1.820 12.490 -4.213 1.00 79.69 182 ASN A C 1
ATOM 1429 O O . ASN A 1 182 ? 1.556 12.268 -5.394 1.00 79.69 182 ASN A O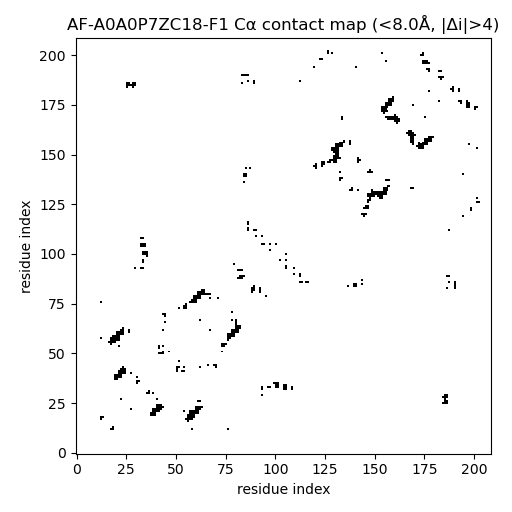 1
ATOM 1433 N N . ALA A 1 183 ? 1.528 11.625 -3.240 1.00 82.62 183 ALA A N 1
ATOM 1434 C CA . ALA A 1 183 ? 0.917 10.330 -3.458 1.00 82.62 183 ALA A CA 1
ATOM 1435 C C . ALA A 1 183 ? -0.589 10.361 -3.172 1.00 82.62 183 ALA A C 1
ATOM 1437 O O . ALA A 1 183 ? -1.053 11.070 -2.276 1.00 82.62 183 ALA A O 1
ATOM 1438 N N . GLU A 1 184 ? -1.340 9.537 -3.898 1.00 92.31 184 GLU A N 1
ATOM 1439 C CA . GLU A 1 184 ? -2.767 9.329 -3.641 1.00 92.31 184 GLU A CA 1
ATOM 1440 C C . GLU A 1 184 ? -3.042 8.877 -2.195 1.00 92.31 184 GLU A C 1
ATOM 1442 O O . GLU A 1 184 ? -2.277 8.119 -1.582 1.00 92.31 184 GLU A O 1
ATOM 1447 N N . LYS A 1 185 ? -4.170 9.341 -1.641 1.00 89.06 185 LYS A N 1
ATOM 1448 C CA . LYS A 1 185 ? -4.609 8.951 -0.289 1.00 89.06 185 LYS A CA 1
ATOM 1449 C C . LYS A 1 185 ? -5.152 7.525 -0.259 1.00 89.06 185 LYS A C 1
ATOM 1451 O O . LYS A 1 185 ? -4.904 6.796 0.699 1.00 89.06 185 LYS A O 1
ATOM 1456 N N . ASP A 1 186 ? -5.875 7.141 -1.309 1.00 95.69 186 ASP A N 1
ATOM 1457 C CA . ASP A 1 186 ? -6.398 5.789 -1.467 1.00 95.69 186 ASP A CA 1
ATOM 1458 C C . ASP A 1 186 ? -5.251 4.791 -1.679 1.00 95.69 186 ASP A C 1
ATOM 1460 O O . ASP A 1 186 ? -4.376 5.004 -2.522 1.00 95.69 186 ASP A O 1
ATOM 1464 N N . VAL A 1 187 ? -5.240 3.708 -0.897 1.00 95.56 187 VAL A N 1
ATOM 1465 C CA . VAL A 1 187 ? -4.124 2.758 -0.882 1.00 95.56 187 VAL A CA 1
ATOM 1466 C C . VAL A 1 187 ? -3.933 2.058 -2.224 1.00 95.56 187 VAL A C 1
ATOM 1468 O O . VAL A 1 187 ? -2.786 1.866 -2.621 1.00 95.56 187 VAL A O 1
ATOM 1471 N N . VAL A 1 188 ? -5.010 1.723 -2.939 1.00 97.56 188 VAL A N 1
ATOM 1472 C CA . VAL A 1 188 ? -4.936 1.035 -4.237 1.00 97.56 188 VAL A CA 1
ATOM 1473 C C . VAL A 1 188 ? -4.529 2.023 -5.320 1.00 97.56 188 VAL A C 1
ATOM 1475 O O . VAL A 1 188 ? -3.557 1.774 -6.031 1.00 97.56 188 VAL A O 1
ATOM 1478 N N . LYS A 1 189 ? -5.185 3.189 -5.396 1.00 97.12 189 LYS A N 1
ATOM 1479 C CA . LYS A 1 189 ? -4.838 4.237 -6.374 1.00 97.12 189 LYS A CA 1
ATOM 1480 C C . LYS A 1 189 ? -3.396 4.697 -6.227 1.00 97.12 189 LYS A C 1
ATOM 1482 O O . LYS A 1 189 ? -2.744 4.968 -7.227 1.00 97.12 189 LYS A O 1
ATOM 1487 N N . ARG A 1 190 ? -2.869 4.737 -5.002 1.00 95.88 190 ARG A N 1
ATOM 1488 C CA . ARG A 1 190 ? -1.461 5.055 -4.743 1.00 95.88 190 ARG A CA 1
ATOM 1489 C C . ARG A 1 190 ? -0.510 4.037 -5.353 1.00 95.88 190 ARG A C 1
ATOM 1491 O O . ARG A 1 190 ? 0.544 4.427 -5.845 1.00 95.88 190 ARG A O 1
ATOM 1498 N N . ILE A 1 191 ? -0.842 2.751 -5.310 1.00 97.00 191 ILE A N 1
ATOM 1499 C CA . ILE A 1 191 ? -0.024 1.721 -5.958 1.00 97.00 191 ILE A CA 1
ATOM 1500 C C . ILE A 1 191 ? -0.117 1.874 -7.472 1.00 97.00 191 ILE A C 1
ATOM 1502 O O . ILE A 1 191 ? 0.927 1.981 -8.112 1.00 97.00 191 ILE A O 1
ATOM 1506 N N . CYS A 1 192 ? -1.328 2.018 -8.017 1.00 98.00 192 CYS A N 1
ATOM 1507 C CA . CYS A 1 192 ? -1.542 2.268 -9.443 1.00 98.00 192 CYS A CA 1
ATOM 1508 C C . CYS A 1 192 ? -0.728 3.475 -9.938 1.00 98.00 192 CYS A C 1
ATOM 1510 O O . CYS A 1 192 ? 0.079 3.338 -10.849 1.00 98.00 192 CYS A O 1
ATOM 1512 N N . GLN A 1 193 ? -0.821 4.620 -9.253 1.00 97.12 193 GLN A N 1
ATOM 1513 C CA . GLN A 1 193 ? -0.078 5.845 -9.574 1.00 97.12 193 GLN A CA 1
ATOM 1514 C C . GLN A 1 193 ? 1.438 5.609 -9.642 1.00 97.12 193 GLN A C 1
ATOM 1516 O O . GLN A 1 193 ? 2.131 6.129 -10.518 1.00 97.12 193 GLN A O 1
ATOM 1521 N N . ARG A 1 194 ? 1.979 4.829 -8.702 1.00 96.69 194 ARG A N 1
ATOM 1522 C CA . ARG A 1 194 ? 3.410 4.516 -8.651 1.00 96.69 194 ARG A CA 1
ATOM 1523 C C . ARG A 1 194 ? 3.825 3.560 -9.765 1.00 96.69 194 ARG A C 1
ATOM 1525 O O . ARG A 1 194 ? 4.912 3.715 -10.311 1.00 96.69 194 ARG A O 1
ATOM 1532 N N . TYR A 1 195 ? 2.981 2.592 -10.100 1.00 97.75 195 TYR A N 1
ATOM 1533 C CA . TYR A 1 195 ? 3.243 1.631 -11.169 1.00 97.75 195 TYR A CA 1
ATOM 1534 C C . TYR A 1 195 ? 3.151 2.321 -12.533 1.00 97.75 195 TYR A C 1
ATOM 1536 O O . TYR A 1 195 ? 4.038 2.147 -13.367 1.00 97.75 195 TYR A O 1
ATOM 1544 N N . ASP A 1 196 ? 2.163 3.199 -12.719 1.00 97.19 196 ASP A N 1
ATOM 1545 C CA . ASP A 1 196 ? 2.031 4.056 -13.899 1.00 97.19 196 ASP A CA 1
ATOM 1546 C C . ASP A 1 196 ? 3.266 4.945 -14.079 1.00 97.19 196 ASP A C 1
ATOM 1548 O O . ASP A 1 196 ? 3.806 5.035 -15.179 1.00 97.19 196 ASP A O 1
ATOM 1552 N N . ALA A 1 197 ? 3.778 5.553 -13.002 1.00 95.88 197 ALA A N 1
ATOM 1553 C CA . ALA A 1 197 ? 4.998 6.358 -13.066 1.00 95.88 197 ALA A CA 1
ATOM 1554 C C . ALA A 1 197 ? 6.216 5.546 -13.548 1.00 95.88 197 ALA A C 1
ATOM 1556 O O . ALA A 1 197 ? 6.991 6.041 -14.371 1.00 95.88 197 ALA A O 1
ATOM 1557 N N . VAL A 1 198 ? 6.361 4.290 -13.101 1.00 96.50 198 VAL A N 1
ATOM 1558 C CA . VAL A 1 198 ? 7.399 3.379 -13.616 1.00 96.50 198 VAL A CA 1
ATOM 1559 C C . VAL A 1 198 ? 7.171 3.087 -15.098 1.00 96.50 198 VAL A C 1
ATOM 1561 O O . VAL A 1 198 ? 8.054 3.332 -15.919 1.00 96.50 198 VAL A O 1
ATOM 1564 N N . ILE A 1 199 ? 5.995 2.573 -15.454 1.00 96.56 199 ILE A N 1
ATOM 1565 C CA . ILE A 1 199 ? 5.684 2.102 -16.809 1.00 96.56 199 ILE A CA 1
ATOM 1566 C C . ILE A 1 199 ? 5.812 3.237 -17.827 1.00 96.56 199 ILE A C 1
ATOM 1568 O O . ILE A 1 199 ? 6.465 3.075 -18.861 1.00 96.56 199 ILE A O 1
ATOM 1572 N N . GLU A 1 200 ? 5.241 4.403 -17.537 1.00 94.81 200 GLU A N 1
ATOM 1573 C CA . GLU A 1 200 ? 5.283 5.548 -18.444 1.00 94.81 200 GLU A CA 1
ATOM 1574 C C . GLU A 1 200 ? 6.673 6.182 -18.517 1.00 94.81 200 GLU A C 1
ATOM 1576 O O . GLU A 1 200 ? 7.098 6.604 -19.596 1.00 94.81 200 GLU A O 1
ATOM 1581 N N . GLY A 1 201 ? 7.428 6.189 -17.414 1.00 93.62 201 GLY A N 1
ATOM 1582 C CA . GLY A 1 201 ? 8.837 6.581 -17.433 1.00 93.62 201 GLY A CA 1
ATOM 1583 C C . GLY A 1 201 ? 9.664 5.687 -18.364 1.00 93.62 201 GLY A C 1
ATOM 1584 O O . GLY A 1 201 ? 10.410 6.183 -19.212 1.00 93.62 201 GLY A O 1
ATOM 1585 N N . LEU A 1 202 ? 9.464 4.368 -18.288 1.00 93.81 202 LEU A N 1
ATOM 1586 C CA . LEU A 1 202 ? 10.172 3.394 -19.126 1.00 93.81 202 LEU A CA 1
ATOM 1587 C C . LEU A 1 202 ? 9.748 3.458 -20.599 1.00 93.81 202 LEU A C 1
ATOM 1589 O O . LEU A 1 202 ? 10.587 3.285 -21.486 1.00 93.81 202 LEU A O 1
ATOM 1593 N N . LYS A 1 203 ? 8.475 3.751 -20.892 1.00 89.38 203 LYS A N 1
ATOM 1594 C CA . LYS A 1 203 ? 7.997 3.972 -22.269 1.00 89.38 203 LYS A CA 1
ATOM 1595 C C . LYS A 1 203 ? 8.602 5.228 -22.891 1.00 89.38 203 LYS A C 1
ATOM 1597 O O . LYS A 1 203 ? 9.043 5.176 -24.035 1.00 89.38 203 LYS A O 1
ATOM 1602 N N . LYS A 1 204 ? 8.674 6.339 -22.151 1.00 80.38 204 LYS A N 1
ATOM 1603 C CA . LYS A 1 204 ? 9.290 7.586 -22.641 1.00 80.38 204 LYS A CA 1
ATOM 1604 C C . LYS A 1 204 ? 10.785 7.417 -22.908 1.00 80.38 204 LYS A C 1
ATOM 1606 O O . LYS A 1 204 ? 11.272 7.912 -23.920 1.00 80.38 204 LYS A O 1
ATOM 1611 N N . GLY A 1 205 ? 11.482 6.645 -22.072 1.00 62.25 205 GLY A N 1
ATOM 1612 C CA . GLY A 1 205 ? 12.893 6.301 -22.271 1.00 62.25 205 GLY A CA 1
ATOM 1613 C C . GLY A 1 205 ? 13.187 5.510 -23.556 1.00 62.25 205 GLY A C 1
ATOM 1614 O O . GLY A 1 205 ? 14.311 5.569 -24.050 1.00 62.25 205 GLY A O 1
ATOM 1615 N N . LYS A 1 206 ? 12.196 4.819 -24.149 1.00 51.91 206 LYS A N 1
ATOM 1616 C CA . LYS A 1 206 ? 12.354 4.138 -25.452 1.00 51.91 206 LYS A CA 1
ATOM 1617 C C . LYS A 1 206 ? 12.442 5.106 -26.643 1.00 51.91 206 LYS A C 1
ATOM 1619 O O . LYS A 1 206 ? 12.983 4.714 -27.668 1.00 51.91 206 LYS A O 1
ATOM 1624 N N . ASN A 1 207 ? 11.949 6.343 -26.517 1.00 42.53 207 ASN A N 1
ATOM 1625 C CA . ASN A 1 207 ? 11.880 7.313 -27.622 1.00 42.53 207 ASN A CA 1
ATOM 1626 C C . ASN A 1 207 ? 13.077 8.284 -27.686 1.00 42.53 207 ASN A C 1
ATOM 1628 O O . ASN A 1 207 ? 13.067 9.198 -28.505 1.00 42.53 207 ASN A O 1
ATOM 1632 N N . VAL A 1 208 ? 14.083 8.123 -26.818 1.00 40.38 208 VAL A N 1
ATOM 1633 C CA . VAL A 1 208 ? 15.248 9.029 -26.709 1.00 40.38 208 VAL A CA 1
ATOM 1634 C C . VAL A 1 208 ? 16.564 8.293 -27.023 1.00 40.38 208 VAL A C 1
ATOM 1636 O O . VAL A 1 208 ? 17.606 8.577 -26.441 1.00 40.38 208 VAL A O 1
ATOM 1639 N N . LYS A 1 209 ? 16.532 7.319 -27.938 1.00 36.41 209 LYS A N 1
ATOM 1640 C CA . LYS A 1 209 ? 17.739 6.703 -28.509 1.00 36.41 209 LYS A CA 1
ATOM 1641 C C . LYS A 1 209 ? 17.741 6.811 -30.021 1.00 36.41 209 LYS A C 1
ATOM 1643 O O . LYS A 1 209 ? 16.689 6.498 -30.616 1.00 36.41 209 LYS A O 1
#

Nearest PDB structures (foldseek):
  8p8g-assembly1_A  TM=6.803E-01  e=1.202E-02  Azotobacter vinelandii DJ
  8bts-assembly2_H  TM=5.502E-01  e=5.032E-03  Azotobacter vinelandii DJ
  1l5h-assembly1_A-2  TM=5.884E-01  e=1.279E-02  Azotobacter vinelandii
  1fp4-assembly1_A  TM=4.995E-01  e=6.063E-03  Azotobacter vinelandii
  6o7q-assembly1_A  TM=4.684E-01  e=6.063E-03  Azotobacter vinelandii

Mean predicted aligned error: 7.32 Å

Organism: NCBI:txid1392998

Foldseek 3Di:
DVVVVVVVQVVVCVVVQQAAEEEELLCPLLCVLQAQDTHHHAHLQDHDPVSLVVQASHQEYEEAPPCCVVSVVRHDHHYDHADQLALVRSLVRSVSCNVRGDPVSNVVSNVVSVVVLVVLLVLLVPQQFAEAEPDPSVVVLCVSSVHHHDPPTQYEWEPPQADPVRDGIPVPHLFYFYDDPRADSNSSRRNVSRSCSVSVSSVVVVVPD

Secondary structure (DSSP, 8-state):
-HHHHHHHHHHHHHHTT--SEEE-GGGHHHHHHHT--S-EE---SS--HHHHHHHHH-SEEEEETT-HHHHTTT--SEEEEE--SSHHHHHHHHHHHTTTS-HHHHHHHHHHHHHHHHHHHHHHTT----EEESSHHHHHHHHHTTPPB-TTSEEEEES-SB-TTS-B-STT-SEEE--GGGS-SSHHHHHHHHHHHHHHHHHHHTT--

InterPro domains:
  IPR060155 MJ0786, N-terminal domain [PF27317] (22-117)
  IPR060169 MJ0786, C-terminal domain [PF27336] (127-204)

Sequence (209 aa):
MIELAREQKMGLDKWLGKQGIGVSPMYESLMELCGITEYTVINPYTPTEEEHDRIQEMGVLVISKGYKERVSKIFDGRIIEIQATTFEDIINSINILAEYASKRKVRESIQYISELKDEYIDKANFITAKVMPQTEMISRMINEMGLGISGDGIRIAPDYGTSSEGKEIGTGADILIPTHKNAEKDVVKRICQRYDAVIEGLKKGKNVK

pLDDT: mean 86.94, std 15.78, range [36.41, 98.69]

Solvent-accessible surface area (backbone atoms only — not comparable to full-atom values): 11502 Å² total; per-residue (Å²): 115,71,64,63,56,49,54,53,50,56,51,50,40,60,72,70,68,26,53,57,35,33,29,26,69,70,48,50,53,52,34,59,44,24,49,43,82,79,65,41,79,41,59,73,87,78,52,52,76,74,47,46,58,58,50,59,40,26,33,31,39,42,40,59,61,90,42,60,77,68,36,53,77,72,40,87,55,49,76,44,69,37,51,67,71,39,60,68,33,41,46,52,37,45,61,71,46,46,89,73,28,35,72,67,36,40,52,53,41,46,49,55,46,50,54,50,46,51,52,48,26,60,70,36,69,82,54,83,70,39,30,24,55,72,43,71,72,45,43,53,42,38,55,71,34,68,50,49,76,35,99,86,27,54,31,33,21,49,61,52,61,52,47,100,83,71,46,80,32,44,83,87,39,79,29,67,27,62,46,78,93,71,34,58,65,44,50,66,59,30,35,51,55,36,50,48,39,51,55,54,43,56,55,57,60,66,75,76,117

Radius of gyration: 19.48 Å; Cα contacts (8 Å, |Δi|>4): 324; chains: 1; bounding box: 41×39×60 Å